Protein AF-A0A924F9B7-F1 (afdb_monomer_lite)

Structure (mmCIF, N/CA/C/O backbone):
data_AF-A0A924F9B7-F1
#
_entry.id   AF-A0A924F9B7-F1
#
loop_
_atom_site.group_PDB
_atom_site.id
_atom_site.type_symbol
_atom_site.label_atom_id
_atom_site.label_alt_id
_atom_site.label_comp_id
_atom_site.label_asym_id
_atom_site.label_entity_id
_atom_site.label_seq_id
_atom_site.pdbx_PDB_ins_code
_atom_site.Cartn_x
_atom_site.Cartn_y
_atom_site.Cartn_z
_atom_site.occupancy
_atom_site.B_iso_or_equiv
_atom_site.auth_seq_id
_atom_site.auth_comp_id
_atom_site.auth_asym_id
_atom_site.auth_atom_id
_atom_site.pdbx_PDB_model_num
ATOM 1 N N . MET A 1 1 ? -24.301 -18.327 -1.044 1.00 58.44 1 MET A N 1
ATOM 2 C CA . MET A 1 1 ? -24.617 -16.881 -1.069 1.00 58.44 1 MET A CA 1
ATOM 3 C C . MET A 1 1 ? -25.355 -16.403 0.183 1.00 58.44 1 MET A C 1
ATOM 5 O O . MET A 1 1 ? -24.886 -15.443 0.770 1.00 58.44 1 MET A O 1
ATOM 9 N N . LEU A 1 2 ? -26.417 -17.076 0.652 1.00 62.38 2 LEU A N 1
ATOM 10 C CA . LEU A 1 2 ? -27.205 -16.646 1.831 1.00 62.38 2 LEU A CA 1
ATOM 11 C C . LEU A 1 2 ? -26.390 -16.427 3.122 1.00 62.38 2 LEU A C 1
ATOM 13 O O . LEU A 1 2 ? -26.573 -15.419 3.794 1.00 62.38 2 LEU A O 1
ATOM 17 N N . VAL A 1 3 ? -25.452 -17.326 3.438 1.00 64.00 3 VAL A N 1
ATOM 18 C CA . VAL A 1 3 ? -24.567 -17.185 4.615 1.00 64.00 3 VAL A CA 1
ATOM 19 C C . VAL A 1 3 ? -23.628 -15.983 4.474 1.00 64.00 3 VAL A C 1
ATOM 21 O O . VAL A 1 3 ? -23.445 -15.226 5.413 1.00 64.00 3 VAL A O 1
ATOM 24 N N . LEU A 1 4 ? -23.103 -15.754 3.269 1.00 65.31 4 LEU A N 1
ATOM 25 C CA . LEU A 1 4 ? -22.174 -14.657 2.989 1.00 65.31 4 LEU A CA 1
ATOM 26 C C . LEU A 1 4 ? -22.880 -13.298 3.098 1.00 65.31 4 LEU A C 1
ATOM 28 O O . LEU A 1 4 ? -22.340 -12.366 3.678 1.00 65.31 4 LEU A O 1
ATOM 32 N N . TRP A 1 5 ? -24.126 -13.220 2.621 1.00 70.75 5 TRP A N 1
ATOM 33 C CA . TRP A 1 5 ? -25.000 -12.060 2.805 1.00 70.75 5 TRP A CA 1
ATOM 34 C C . TRP A 1 5 ? -25.334 -11.803 4.280 1.00 70.75 5 TRP A C 1
ATOM 36 O O . TRP A 1 5 ? -25.373 -10.655 4.720 1.00 70.75 5 TRP A O 1
ATOM 46 N N . HIS A 1 6 ? -25.551 -12.865 5.059 1.00 73.56 6 HIS A N 1
ATOM 47 C CA . HIS A 1 6 ? -25.799 -12.758 6.494 1.00 73.56 6 HIS A CA 1
ATOM 48 C C . HIS A 1 6 ? -24.575 -12.220 7.252 1.00 73.56 6 HIS A C 1
ATOM 50 O O . HIS A 1 6 ? -24.722 -11.294 8.053 1.00 73.56 6 HIS A O 1
ATOM 56 N N . ASP A 1 7 ? -23.378 -12.733 6.956 1.00 71.81 7 ASP A N 1
ATOM 57 C CA . ASP A 1 7 ? -22.123 -12.281 7.568 1.00 71.81 7 ASP A CA 1
ATOM 58 C C . ASP A 1 7 ? -21.847 -10.803 7.245 1.00 71.81 7 ASP A C 1
ATOM 60 O O . ASP A 1 7 ? -21.553 -10.013 8.142 1.00 71.81 7 ASP A O 1
ATOM 64 N N . LEU A 1 8 ? -22.042 -10.400 5.983 1.00 70.81 8 LEU A N 1
ATOM 65 C CA . LEU A 1 8 ? -21.880 -9.013 5.527 1.00 70.81 8 LEU A CA 1
ATOM 66 C C . LEU A 1 8 ? -22.875 -8.068 6.212 1.00 70.81 8 LEU A C 1
ATOM 68 O O . LEU A 1 8 ? -22.494 -7.021 6.731 1.00 70.81 8 LEU A O 1
ATOM 72 N N . ARG A 1 9 ? -24.154 -8.456 6.278 1.00 73.69 9 ARG A N 1
ATOM 73 C CA . ARG A 1 9 ? -25.199 -7.660 6.937 1.00 73.69 9 ARG A CA 1
ATOM 74 C C . ARG A 1 9 ? -24.944 -7.511 8.435 1.00 73.69 9 ARG A C 1
ATOM 76 O O . ARG A 1 9 ? -25.218 -6.453 8.997 1.00 73.69 9 ARG A O 1
ATOM 83 N N . THR A 1 10 ? -24.440 -8.559 9.079 1.00 73.12 10 THR A N 1
ATOM 84 C CA . THR A 1 10 ? -24.106 -8.542 10.508 1.00 73.12 10 THR A CA 1
ATOM 85 C C . THR A 1 10 ? -22.893 -7.654 10.765 1.00 73.12 10 THR A C 1
ATOM 87 O O . THR A 1 10 ? -22.940 -6.829 11.673 1.00 73.12 10 THR A O 1
ATOM 90 N N . TYR A 1 11 ? -21.861 -7.739 9.920 1.00 71.69 11 TYR A N 1
ATOM 91 C CA . TYR A 1 11 ? -20.696 -6.856 9.988 1.00 71.69 11 TYR A CA 1
ATOM 92 C C . TYR A 1 11 ? -21.093 -5.382 9.848 1.00 71.69 11 TYR A C 1
ATOM 94 O O . TYR A 1 11 ? -20.781 -4.579 10.724 1.00 71.69 11 TYR A O 1
ATOM 102 N N . ILE A 1 12 ? -21.867 -5.044 8.808 1.00 73.12 12 ILE A N 1
ATOM 103 C CA . ILE A 1 12 ? -22.345 -3.673 8.586 1.00 73.12 12 ILE A CA 1
ATOM 104 C C . ILE A 1 12 ? -23.149 -3.193 9.798 1.00 73.12 12 ILE A C 1
ATOM 106 O O . ILE A 1 12 ? -22.910 -2.106 10.296 1.00 73.12 12 ILE A O 1
ATOM 110 N N . ARG A 1 13 ? -24.064 -3.998 10.342 1.00 70.50 13 ARG A N 1
ATOM 111 C CA . ARG A 1 13 ? -24.870 -3.575 11.501 1.00 70.50 13 ARG A CA 1
ATOM 112 C C . ARG A 1 13 ? -24.068 -3.371 12.788 1.00 70.50 13 ARG A C 1
ATOM 114 O O . ARG A 1 13 ? -24.494 -2.580 13.621 1.00 70.50 13 ARG A O 1
ATOM 121 N N . LEU A 1 14 ? -22.968 -4.098 12.973 1.00 69.56 14 LEU A N 1
ATOM 122 C CA . LEU A 1 14 ? -22.154 -4.037 14.190 1.00 69.56 14 LEU A CA 1
ATOM 123 C C . LEU A 1 14 ? -21.103 -2.920 14.155 1.00 69.56 14 LEU A C 1
ATOM 125 O O . LEU A 1 14 ? -20.797 -2.354 15.202 1.00 69.56 14 LEU A O 1
ATOM 129 N N . ASP A 1 15 ? -20.555 -2.618 12.977 1.00 72.62 15 ASP A N 1
ATOM 130 C CA . ASP A 1 15 ? -19.412 -1.707 12.809 1.00 72.62 15 ASP A CA 1
ATOM 131 C C . ASP A 1 15 ? -19.808 -0.357 12.175 1.00 72.62 15 ASP A C 1
ATOM 133 O O . ASP A 1 15 ? -19.079 0.632 12.275 1.00 72.62 15 ASP A O 1
ATOM 137 N N . PHE A 1 16 ? -20.983 -0.266 11.537 1.00 80.00 16 PHE A N 1
ATOM 138 C CA . PHE A 1 16 ? -21.418 0.966 10.880 1.00 80.00 16 PHE A CA 1
ATOM 139 C C . PHE A 1 16 ? -21.825 2.040 11.891 1.00 80.00 16 PHE A C 1
ATOM 141 O O . PHE A 1 16 ? -22.869 1.965 12.542 1.00 80.00 16 PHE A O 1
ATOM 148 N N . ARG A 1 17 ? -21.007 3.092 11.970 1.00 83.88 17 ARG A N 1
ATOM 149 C CA . ARG A 1 17 ? -21.309 4.332 12.689 1.00 83.88 17 ARG A CA 1
ATOM 150 C C . ARG A 1 17 ? -21.240 5.496 11.702 1.00 83.88 17 ARG A C 1
ATOM 152 O O . ARG A 1 17 ? -20.157 5.749 11.180 1.00 83.88 17 ARG A O 1
ATOM 159 N N . PRO A 1 18 ? -22.324 6.253 11.470 1.00 85.69 18 PRO A N 1
ATOM 160 C CA . PRO A 1 18 ? -22.334 7.298 10.444 1.00 85.69 18 PRO A CA 1
ATOM 161 C C . PRO A 1 18 ? -21.258 8.370 10.679 1.00 85.69 18 PRO A C 1
ATOM 163 O O . PRO A 1 18 ? -20.602 8.790 9.733 1.00 85.69 18 PRO A O 1
ATOM 166 N N . GLY A 1 19 ? -21.005 8.743 11.940 1.00 89.62 19 GLY A N 1
ATOM 167 C CA . GLY A 1 19 ? -19.958 9.710 12.288 1.00 89.62 19 GLY A CA 1
ATOM 168 C C . GLY A 1 19 ? -18.539 9.238 11.952 1.00 89.62 19 GLY A C 1
ATOM 169 O O . GLY A 1 19 ? -17.732 10.039 11.493 1.00 89.62 19 GLY A O 1
ATOM 170 N N . LEU A 1 20 ? -18.252 7.939 12.105 1.00 89.81 20 LEU A N 1
ATOM 171 C CA . LEU A 1 20 ? -16.957 7.365 11.733 1.00 89.81 20 LEU A CA 1
ATOM 172 C C . LEU A 1 20 ? -16.744 7.452 10.222 1.00 89.81 20 LEU A C 1
ATOM 174 O O . LEU A 1 20 ? -15.722 7.959 9.783 1.00 89.81 20 LEU A O 1
ATOM 178 N N . TYR A 1 21 ? -17.725 7.008 9.435 1.00 90.31 21 TYR A N 1
ATOM 179 C CA . TYR A 1 21 ? -17.624 7.032 7.974 1.00 90.31 21 TYR A CA 1
ATOM 180 C C . TYR A 1 21 ? -17.543 8.462 7.432 1.00 90.31 21 TYR A C 1
ATOM 182 O O . TYR A 1 21 ? -16.754 8.714 6.529 1.00 90.31 21 TYR A O 1
ATOM 190 N N . ALA A 1 22 ? -18.289 9.409 8.012 1.00 92.75 22 ALA A N 1
ATOM 191 C CA . ALA A 1 22 ? -18.197 10.820 7.642 1.00 92.75 22 ALA A CA 1
ATOM 192 C C . ALA A 1 22 ? -16.813 11.412 7.960 1.00 92.75 22 ALA A C 1
ATOM 194 O O . ALA A 1 22 ? -16.223 12.079 7.114 1.00 92.75 22 ALA A O 1
ATOM 195 N N . ALA A 1 23 ? -16.261 11.131 9.145 1.00 93.56 23 ALA A N 1
ATOM 196 C CA . ALA A 1 23 ? -14.932 11.606 9.521 1.00 93.56 23 ALA A CA 1
ATOM 197 C C . ALA A 1 23 ? -13.827 10.967 8.664 1.00 93.56 23 ALA A C 1
ATOM 199 O O . ALA A 1 23 ? -12.909 11.657 8.230 1.00 93.56 23 ALA A O 1
ATOM 200 N N . THR A 1 24 ? -13.934 9.670 8.368 1.00 92.62 24 THR A N 1
ATOM 201 C CA . THR A 1 24 ? -13.007 8.971 7.472 1.00 92.62 24 THR A CA 1
ATOM 202 C C . THR A 1 24 ? -13.100 9.487 6.037 1.00 92.62 24 THR A C 1
ATOM 204 O O . THR A 1 24 ? -12.068 9.684 5.408 1.00 92.62 24 THR A O 1
ATOM 207 N N . ALA A 1 25 ? -14.302 9.766 5.528 1.00 93.38 25 ALA A N 1
ATOM 208 C CA . ALA A 1 25 ? -14.478 10.387 4.217 1.00 93.38 25 ALA A CA 1
ATOM 209 C C . ALA A 1 25 ? -13.875 11.800 4.174 1.00 93.38 25 ALA A C 1
ATOM 211 O O . ALA A 1 25 ? -13.209 12.144 3.204 1.00 93.38 25 ALA A O 1
ATOM 212 N N . GLY A 1 26 ? -14.044 12.593 5.238 1.00 95.56 26 GLY A N 1
ATOM 213 C CA . GLY A 1 26 ? -13.394 13.899 5.372 1.00 95.56 26 GLY A CA 1
ATOM 214 C C . GLY A 1 26 ? -11.866 13.799 5.401 1.00 95.56 26 GLY A C 1
ATOM 215 O O . GLY A 1 26 ? -11.188 14.587 4.750 1.00 95.56 26 GLY A O 1
ATOM 216 N N . TRP A 1 27 ? -11.324 12.797 6.098 1.00 95.50 27 TRP A N 1
ATOM 217 C CA . TRP A 1 27 ? -9.887 12.520 6.118 1.00 95.50 27 TRP A CA 1
ATOM 218 C C . TRP A 1 27 ? -9.351 12.117 4.738 1.00 95.50 27 TRP A C 1
ATOM 220 O O . TRP A 1 27 ? -8.366 12.688 4.282 1.00 95.50 27 TRP A O 1
ATOM 230 N N . LEU A 1 28 ? -10.036 11.212 4.034 1.00 93.75 28 LEU A N 1
ATOM 231 C CA . LEU A 1 28 ? -9.699 10.835 2.656 1.00 93.75 28 LEU A CA 1
ATOM 232 C C . LEU A 1 28 ? -9.765 12.030 1.702 1.00 93.75 28 LEU A C 1
ATOM 234 O O . LEU A 1 28 ? -8.843 12.245 0.922 1.00 93.75 28 LEU A O 1
ATOM 238 N N . ALA A 1 29 ? -10.826 12.834 1.784 1.00 94.38 29 ALA A N 1
ATOM 239 C CA . ALA A 1 29 ? -10.971 14.029 0.961 1.00 94.38 29 ALA A CA 1
ATOM 240 C C . ALA A 1 29 ? -9.831 15.025 1.213 1.00 94.38 29 ALA A C 1
ATOM 242 O O . ALA A 1 29 ? -9.305 15.597 0.260 1.00 94.38 29 ALA A O 1
ATOM 243 N N . LEU A 1 30 ? -9.413 15.200 2.472 1.00 94.25 30 LEU A N 1
ATOM 244 C CA . LEU A 1 30 ? -8.267 16.035 2.822 1.00 94.25 30 LEU A CA 1
ATOM 245 C C . LEU A 1 30 ? -6.970 15.482 2.223 1.00 94.25 30 LEU A C 1
ATOM 247 O O . LEU A 1 30 ? -6.249 16.238 1.584 1.00 94.25 30 LEU A O 1
ATOM 251 N N . LEU A 1 31 ? -6.693 14.184 2.385 1.00 92.31 31 LEU A N 1
ATOM 252 C CA . LEU A 1 31 ? -5.500 13.536 1.830 1.00 92.31 31 LEU A CA 1
ATOM 253 C C . LEU A 1 31 ? -5.425 13.686 0.308 1.00 92.31 31 LEU A C 1
ATOM 255 O O . LEU A 1 31 ? -4.404 14.122 -0.215 1.00 92.31 31 LEU A O 1
ATOM 259 N N . LEU A 1 32 ? -6.524 13.391 -0.392 1.00 90.94 32 LEU A N 1
ATOM 260 C CA . LEU A 1 32 ? -6.609 13.531 -1.844 1.00 90.94 32 LEU A CA 1
ATOM 261 C C . LEU A 1 32 ? -6.445 14.988 -2.271 1.00 90.94 32 LEU A C 1
ATOM 263 O O . LEU A 1 32 ? -5.675 15.275 -3.179 1.00 90.94 32 LEU A O 1
ATOM 267 N N . THR A 1 33 ? -7.120 15.922 -1.597 1.00 92.44 33 THR A N 1
ATOM 268 C CA . THR A 1 33 ? -6.984 17.353 -1.903 1.00 92.44 33 THR A CA 1
ATOM 269 C C . THR A 1 33 ? -5.543 17.800 -1.717 1.00 92.44 33 THR A C 1
ATOM 271 O O . THR A 1 33 ? -5.011 18.478 -2.587 1.00 92.44 33 THR A O 1
ATOM 274 N N . VAL A 1 34 ? -4.894 17.397 -0.621 1.00 89.25 34 VAL A N 1
ATOM 275 C CA . VAL A 1 34 ? -3.504 17.766 -0.357 1.00 89.25 34 VAL A CA 1
ATOM 276 C C . VAL A 1 34 ? -2.583 17.197 -1.431 1.00 89.25 34 VAL A C 1
ATOM 278 O O . VAL A 1 34 ? -1.757 17.937 -1.962 1.00 89.25 34 VAL A O 1
ATOM 281 N N . ASN A 1 35 ? -2.761 15.926 -1.797 1.00 89.94 35 ASN A N 1
ATOM 282 C CA . ASN A 1 35 ? -1.928 15.304 -2.815 1.00 89.94 35 ASN A CA 1
ATOM 283 C C . ASN A 1 35 ? -2.123 15.953 -4.192 1.00 89.94 35 ASN A C 1
ATOM 285 O O . ASN A 1 35 ? -1.150 16.360 -4.806 1.00 89.94 35 ASN A O 1
ATOM 289 N N . TYR A 1 36 ? -3.364 16.144 -4.645 1.00 87.25 36 TYR A N 1
ATOM 290 C CA . TYR A 1 36 ? -3.642 16.699 -5.974 1.00 87.25 36 TYR A CA 1
ATOM 291 C C . TYR A 1 36 ? -3.361 18.202 -6.100 1.00 87.25 36 TYR A C 1
ATOM 293 O O . TYR A 1 36 ? -2.946 18.649 -7.165 1.00 87.25 36 TYR A O 1
ATOM 301 N N . TRP A 1 37 ? -3.595 19.002 -5.053 1.00 87.94 37 TRP A N 1
ATOM 302 C CA . TRP A 1 37 ? -3.377 20.454 -5.124 1.00 87.94 37 TRP A CA 1
ATOM 303 C C . TRP A 1 37 ? -1.940 20.867 -4.832 1.00 87.94 37 TRP A C 1
ATOM 305 O O . TRP A 1 37 ? -1.429 21.768 -5.492 1.00 87.94 37 TRP A O 1
ATOM 315 N N . PHE A 1 38 ? -1.293 20.254 -3.837 1.00 84.12 38 PHE A N 1
ATOM 316 C CA . PHE A 1 38 ? 0.080 20.615 -3.460 1.00 84.12 38 PHE A CA 1
ATOM 317 C C . PHE A 1 38 ? 1.135 19.735 -4.128 1.00 84.12 38 PHE A C 1
ATOM 319 O O . PHE A 1 38 ? 2.323 19.992 -3.951 1.00 84.12 38 PHE A O 1
ATOM 326 N N . ASN A 1 39 ? 0.708 18.714 -4.875 1.00 85.00 39 ASN A N 1
ATOM 327 C CA . ASN A 1 39 ? 1.567 17.690 -5.455 1.00 85.00 39 ASN A CA 1
ATOM 328 C C . ASN A 1 39 ? 2.543 17.100 -4.425 1.00 85.00 39 ASN A C 1
ATOM 330 O O . ASN A 1 39 ? 3.742 17.007 -4.667 1.00 85.00 39 ASN A O 1
ATOM 334 N N . ALA A 1 40 ? 2.038 16.823 -3.217 1.00 80.38 40 ALA A N 1
ATOM 335 C CA . ALA A 1 40 ? 2.867 16.587 -2.036 1.00 80.38 40 ALA A CA 1
ATOM 336 C C . ALA A 1 40 ? 3.815 15.386 -2.199 1.00 80.38 40 ALA A C 1
ATOM 338 O O . ALA A 1 40 ? 4.958 15.447 -1.750 1.00 80.38 40 ALA A O 1
ATOM 339 N N . GLU A 1 41 ? 3.358 14.315 -2.848 1.00 83.19 41 GLU A N 1
ATOM 340 C CA . GLU A 1 41 ? 4.179 13.138 -3.140 1.00 83.19 41 GLU A CA 1
ATOM 341 C C . GLU A 1 41 ? 5.317 13.478 -4.114 1.00 83.19 41 GLU A C 1
ATOM 343 O O . GLU A 1 41 ? 6.487 13.460 -3.717 1.00 83.19 41 GLU A O 1
ATOM 348 N N . ASP A 1 42 ? 4.987 13.915 -5.330 1.00 81.69 42 ASP A N 1
ATOM 349 C CA . ASP A 1 42 ? 5.977 14.237 -6.363 1.00 81.69 42 ASP A CA 1
ATOM 350 C C . ASP A 1 42 ? 6.948 15.347 -5.928 1.00 81.69 42 ASP A C 1
ATOM 352 O O . ASP A 1 42 ? 8.155 15.279 -6.165 1.00 81.69 42 ASP A O 1
ATOM 356 N N . ALA A 1 43 ? 6.428 16.407 -5.302 1.00 85.06 43 ALA A N 1
ATOM 357 C CA . ALA A 1 43 ? 7.199 17.612 -5.030 1.00 85.06 43 ALA A CA 1
ATOM 358 C C . ALA A 1 43 ? 8.089 17.487 -3.787 1.00 85.06 43 ALA A C 1
ATOM 360 O O . ALA A 1 43 ? 9.077 18.215 -3.685 1.00 85.06 43 ALA A O 1
ATOM 361 N N . TRP A 1 44 ? 7.725 16.656 -2.801 1.00 84.00 44 TRP A N 1
ATOM 362 C CA . TRP A 1 44 ? 8.434 16.603 -1.512 1.00 84.00 44 TRP A CA 1
ATOM 363 C C . TRP A 1 44 ? 9.060 15.235 -1.241 1.00 84.00 44 TRP A C 1
ATOM 365 O O . TRP A 1 44 ? 10.141 15.166 -0.651 1.00 84.00 44 TRP A O 1
ATOM 375 N N . ILE A 1 45 ? 8.412 14.148 -1.662 1.00 86.44 45 ILE A N 1
ATOM 376 C CA . ILE A 1 45 ? 8.880 12.786 -1.397 1.00 86.44 45 ILE A CA 1
ATOM 377 C C . ILE A 1 45 ? 9.779 12.323 -2.541 1.00 86.44 45 ILE A C 1
ATOM 379 O O . ILE A 1 45 ? 10.950 12.017 -2.303 1.00 86.44 45 ILE A O 1
ATOM 383 N N . ASP A 1 46 ? 9.288 12.360 -3.777 1.00 86.50 46 ASP A N 1
ATOM 384 C CA . ASP A 1 46 ? 9.973 11.749 -4.923 1.00 86.50 46 ASP A CA 1
ATOM 385 C C . ASP A 1 46 ? 11.206 12.511 -5.410 1.00 86.50 46 ASP A C 1
ATOM 387 O O . ASP A 1 46 ? 12.098 11.923 -6.021 1.00 86.50 46 ASP A O 1
ATOM 391 N N . VAL A 1 47 ? 11.367 13.775 -5.015 1.00 88.62 47 VAL A N 1
ATOM 392 C CA . VAL A 1 47 ? 12.629 14.520 -5.196 1.00 88.62 47 VAL A CA 1
ATOM 393 C C . VAL A 1 47 ? 13.817 13.813 -4.525 1.00 88.62 47 VAL A C 1
ATOM 395 O O . VAL A 1 47 ? 14.962 13.965 -4.952 1.00 88.62 47 VAL A O 1
ATOM 398 N N . HIS A 1 48 ? 13.564 13.005 -3.493 1.00 87.69 48 HIS A N 1
ATOM 399 C CA . HIS A 1 48 ? 14.591 12.255 -2.773 1.00 87.69 48 HIS A CA 1
ATOM 400 C C . HIS A 1 48 ? 14.802 10.839 -3.326 1.00 87.69 48 HIS A C 1
ATOM 402 O O . HIS A 1 48 ? 15.488 10.036 -2.688 1.00 87.69 48 HIS A O 1
ATOM 408 N N . GLN A 1 49 ? 14.242 10.516 -4.495 1.00 85.62 49 GLN A N 1
ATOM 409 C CA . GLN A 1 49 ? 14.359 9.201 -5.115 1.00 85.62 49 GLN A CA 1
ATOM 410 C C . GLN A 1 49 ? 15.813 8.701 -5.158 1.00 85.62 49 GLN A C 1
ATOM 412 O O . GLN A 1 49 ? 16.741 9.401 -5.562 1.00 85.62 49 GLN A O 1
ATOM 417 N N . GLY A 1 50 ? 16.013 7.463 -4.700 1.00 83.00 50 GLY A N 1
ATOM 418 C CA . GLY A 1 50 ? 17.333 6.831 -4.598 1.00 83.00 50 GLY A CA 1
ATOM 419 C C . GLY A 1 50 ? 18.144 7.191 -3.349 1.00 83.00 50 GLY A C 1
ATOM 420 O O . GLY A 1 50 ? 19.169 6.557 -3.099 1.00 83.00 50 GLY A O 1
ATOM 421 N N . GLN A 1 51 ? 17.698 8.143 -2.526 1.00 87.88 51 GLN A N 1
ATOM 422 C CA . GLN A 1 51 ? 18.357 8.478 -1.264 1.00 87.88 51 GLN A CA 1
ATOM 423 C C . GLN A 1 51 ? 17.805 7.643 -0.093 1.00 87.88 51 GLN A C 1
ATOM 425 O O . GLN A 1 51 ? 16.616 7.319 -0.069 1.00 87.88 51 GLN A O 1
ATOM 430 N N . PRO A 1 52 ? 18.610 7.362 0.952 1.00 86.94 52 PRO A N 1
ATOM 431 C CA . PRO A 1 52 ? 18.149 6.622 2.134 1.00 86.94 52 PRO A CA 1
ATOM 432 C C . PRO A 1 52 ? 16.992 7.284 2.898 1.00 86.94 52 PRO A C 1
ATOM 434 O O . PRO A 1 52 ? 16.296 6.613 3.656 1.00 86.94 52 PRO A O 1
ATOM 437 N N . ILE A 1 53 ? 16.785 8.594 2.718 1.00 89.50 53 ILE A N 1
ATOM 438 C CA . ILE A 1 53 ? 15.680 9.330 3.343 1.00 89.50 53 ILE A CA 1
ATOM 439 C C . ILE A 1 53 ? 14.324 9.032 2.686 1.00 89.50 53 ILE A C 1
ATOM 441 O O . ILE A 1 53 ? 13.289 9.200 3.323 1.00 89.50 53 ILE A O 1
ATOM 445 N N . TRP A 1 54 ? 14.301 8.533 1.449 1.00 90.12 54 TRP A N 1
ATOM 446 C CA . TRP A 1 54 ? 13.068 8.344 0.684 1.00 90.12 54 TRP A CA 1
ATOM 447 C C . TRP A 1 54 ? 12.099 7.326 1.319 1.00 90.12 54 TRP A C 1
ATOM 449 O O . TRP A 1 54 ? 10.953 7.701 1.581 1.00 90.12 54 TRP A O 1
ATOM 459 N N . PRO A 1 55 ? 12.529 6.114 1.740 1.00 91.06 55 PRO A N 1
ATOM 460 C CA . PRO A 1 55 ? 11.683 5.225 2.545 1.00 91.06 55 PRO A CA 1
ATOM 461 C C . PRO A 1 55 ? 11.190 5.843 3.862 1.00 91.06 55 PRO A C 1
ATOM 463 O O . PRO A 1 55 ? 10.120 5.490 4.349 1.00 91.06 55 PRO A O 1
ATOM 466 N N . VAL A 1 56 ? 11.957 6.757 4.467 1.00 92.44 56 VAL A N 1
ATOM 467 C CA . VAL A 1 56 ? 11.581 7.414 5.732 1.00 92.44 56 VAL A CA 1
ATOM 468 C C . VAL A 1 56 ? 10.457 8.428 5.507 1.00 92.44 56 VAL A C 1
ATOM 470 O O . VAL A 1 56 ? 9.547 8.530 6.329 1.00 92.44 56 VAL A O 1
ATOM 473 N N . LEU A 1 57 ? 10.479 9.142 4.381 1.00 92.56 57 LEU A N 1
ATOM 474 C CA . LEU A 1 57 ? 9.400 10.051 3.989 1.00 92.56 57 LEU A CA 1
ATOM 475 C C . LEU A 1 57 ? 8.104 9.281 3.703 1.00 92.56 57 LEU A C 1
ATOM 477 O O . LEU A 1 57 ? 7.056 9.645 4.239 1.00 92.56 57 LEU A O 1
ATOM 481 N N . TYR A 1 58 ? 8.189 8.162 2.973 1.00 92.56 58 TYR A N 1
ATOM 482 C CA . TYR A 1 58 ? 7.050 7.255 2.788 1.00 92.56 58 TYR A CA 1
ATOM 483 C C . TYR A 1 58 ? 6.527 6.702 4.117 1.00 92.56 58 TYR A C 1
ATOM 485 O O . TYR A 1 58 ? 5.316 6.632 4.320 1.00 92.56 58 TYR A O 1
ATOM 493 N N . PHE A 1 59 ? 7.414 6.391 5.066 1.00 94.62 59 PHE A N 1
ATOM 494 C CA . PHE A 1 59 ? 6.997 5.992 6.409 1.00 94.62 59 PHE A CA 1
ATOM 495 C C . PHE A 1 59 ? 6.190 7.083 7.104 1.00 94.62 59 PHE A C 1
ATOM 497 O O . PHE A 1 59 ? 5.136 6.784 7.659 1.00 94.62 59 PHE A O 1
ATOM 504 N N . GLY A 1 60 ? 6.634 8.340 7.047 1.00 93.94 60 GLY A N 1
ATOM 505 C CA . GLY A 1 60 ? 5.881 9.469 7.593 1.00 93.94 60 GLY A CA 1
ATOM 506 C C . GLY A 1 60 ? 4.495 9.609 6.958 1.00 93.94 60 GLY A C 1
ATOM 507 O O . GLY A 1 60 ? 3.502 9.741 7.677 1.00 93.94 60 GLY A O 1
ATOM 508 N N . LEU A 1 61 ? 4.418 9.517 5.628 1.00 93.06 61 LEU A N 1
ATOM 509 C CA . LEU A 1 61 ? 3.165 9.585 4.877 1.00 93.06 61 LEU A CA 1
ATOM 510 C C . LEU A 1 61 ? 2.199 8.470 5.300 1.00 93.06 61 LEU A C 1
ATOM 512 O O . LEU A 1 61 ? 1.107 8.747 5.802 1.00 93.06 61 LEU A O 1
ATOM 516 N N . TYR A 1 62 ? 2.610 7.209 5.161 1.00 93.81 62 TYR A N 1
ATOM 517 C CA . TYR A 1 62 ? 1.750 6.064 5.454 1.00 93.81 62 TYR A CA 1
ATOM 518 C C . TYR A 1 62 ? 1.416 5.947 6.941 1.00 93.81 62 TYR A C 1
ATOM 520 O O . TYR A 1 62 ? 0.292 5.582 7.286 1.00 93.81 62 TYR A O 1
ATOM 528 N N . ALA A 1 63 ? 2.337 6.313 7.838 1.00 94.81 63 ALA A N 1
ATOM 529 C CA . ALA A 1 63 ? 2.061 6.351 9.270 1.00 94.81 63 ALA A CA 1
ATOM 530 C C . ALA A 1 63 ? 0.976 7.382 9.595 1.00 94.81 63 ALA A C 1
ATOM 532 O O . ALA A 1 63 ? 0.063 7.066 10.357 1.00 94.81 63 ALA A O 1
ATOM 533 N N . THR A 1 64 ? 1.022 8.579 9.001 1.00 94.12 64 THR A N 1
ATOM 534 C CA . THR A 1 64 ? -0.029 9.589 9.180 1.00 94.12 64 THR A CA 1
ATOM 535 C C . THR A 1 64 ? -1.370 9.076 8.660 1.00 94.12 64 THR A C 1
ATOM 537 O O . THR A 1 64 ? -2.356 9.096 9.397 1.00 94.12 64 THR A O 1
ATOM 540 N N . ILE A 1 65 ? -1.409 8.544 7.434 1.00 94.19 65 ILE A N 1
ATOM 541 C CA . ILE A 1 65 ? -2.634 8.004 6.823 1.00 94.19 65 ILE A CA 1
ATOM 542 C C . ILE A 1 65 ? -3.247 6.912 7.706 1.00 94.19 65 ILE A C 1
ATOM 544 O O . ILE A 1 65 ? -4.432 6.971 8.061 1.00 94.19 65 ILE A O 1
ATOM 548 N N . TYR A 1 66 ? -2.431 5.942 8.113 1.00 93.25 66 TYR A N 1
ATOM 549 C CA . TYR A 1 66 ? -2.876 4.791 8.879 1.00 93.25 66 TYR A CA 1
ATOM 550 C C . TYR A 1 66 ? -3.257 5.154 10.320 1.00 93.25 66 TYR A C 1
ATOM 552 O O . TYR A 1 66 ? -4.363 4.837 10.765 1.00 93.25 66 TYR A O 1
ATOM 560 N N . TYR A 1 67 ? -2.388 5.839 11.069 1.00 94.44 67 TYR A N 1
ATOM 561 C CA . TYR A 1 67 ? -2.632 6.115 12.486 1.00 94.44 67 TYR A CA 1
ATOM 562 C C . TYR A 1 67 ? -3.744 7.134 12.717 1.00 94.44 67 TYR A C 1
ATOM 564 O O . TYR A 1 67 ? -4.502 6.957 13.672 1.00 94.44 67 TYR A O 1
ATOM 572 N N . VAL A 1 68 ? -3.921 8.137 11.848 1.00 94.81 68 VAL A N 1
ATOM 573 C CA . VAL A 1 68 ? -5.091 9.032 11.925 1.00 94.81 68 VAL A CA 1
ATOM 574 C C . VAL A 1 68 ? -6.375 8.233 11.706 1.00 94.81 68 VAL A C 1
ATOM 576 O O . VAL A 1 68 ? -7.341 8.388 12.453 1.00 94.81 68 VAL A O 1
ATOM 579 N N . SER A 1 69 ? -6.373 7.292 10.763 1.00 92.88 69 SER A N 1
ATOM 580 C CA . SER A 1 69 ? -7.532 6.431 10.518 1.00 92.88 69 SER A CA 1
ATOM 581 C C . SER A 1 69 ? -7.823 5.487 11.690 1.00 92.88 69 SER A C 1
ATOM 583 O O . SER A 1 69 ? -8.980 5.318 12.084 1.00 92.88 69 SER A O 1
ATOM 585 N N . VAL A 1 70 ? -6.789 4.907 12.311 1.00 91.94 70 VAL A N 1
ATOM 586 C CA . VAL A 1 70 ? -6.935 4.122 13.550 1.00 91.94 70 VAL A CA 1
ATOM 587 C C . VAL A 1 70 ? -7.429 5.002 14.701 1.00 91.94 70 VAL A C 1
ATOM 589 O O . VAL A 1 70 ? -8.252 4.560 15.507 1.00 91.94 70 VAL A O 1
ATOM 592 N N . TRP A 1 71 ? -6.982 6.255 14.786 1.00 93.12 71 TRP A N 1
ATOM 593 C CA . TRP A 1 71 ? -7.441 7.204 15.798 1.00 93.12 71 TRP A CA 1
ATOM 594 C C . TRP A 1 71 ? -8.925 7.514 15.640 1.00 93.12 71 TRP A C 1
ATOM 596 O O . TRP A 1 71 ? -9.668 7.365 16.610 1.00 93.12 71 TRP A O 1
ATOM 606 N N . LEU A 1 72 ? -9.385 7.811 14.423 1.00 92.50 72 LEU A N 1
ATOM 607 C CA . LEU A 1 72 ? -10.810 7.967 14.130 1.00 92.50 72 LEU A CA 1
ATOM 608 C C . LEU A 1 72 ? -11.590 6.722 14.563 1.00 92.50 72 LEU A C 1
ATOM 610 O O . LEU A 1 72 ? -12.552 6.816 15.328 1.00 92.50 72 LEU A O 1
ATOM 614 N N . TRP A 1 73 ? -11.136 5.533 14.161 1.00 91.00 73 TRP A N 1
ATOM 615 C CA . TRP A 1 73 ? -11.808 4.287 14.525 1.00 91.00 73 TRP A CA 1
ATOM 616 C C . TRP A 1 73 ? -11.873 4.073 16.048 1.00 91.00 73 TRP A C 1
ATOM 618 O O . TRP A 1 73 ? -12.945 3.774 16.581 1.00 91.00 73 TRP A O 1
ATOM 628 N N . THR A 1 74 ? -10.763 4.270 16.768 1.00 90.94 74 THR A N 1
ATOM 629 C CA . THR A 1 74 ? -10.693 4.108 18.235 1.00 90.94 74 THR A CA 1
ATOM 630 C C . THR A 1 74 ? -11.474 5.177 18.994 1.00 90.94 74 THR A C 1
ATOM 632 O O . THR A 1 74 ? -12.042 4.860 20.042 1.00 90.94 74 THR A O 1
ATOM 635 N N . TYR A 1 75 ? -11.549 6.404 18.474 1.00 91.50 75 TYR A N 1
ATOM 636 C CA . TYR A 1 75 ? -12.358 7.489 19.022 1.00 91.50 75 TYR A CA 1
ATOM 637 C C . TYR A 1 75 ? -13.842 7.136 18.968 1.00 91.50 75 TYR A C 1
ATOM 639 O O . TYR A 1 75 ? -14.494 7.072 20.012 1.00 91.50 75 TYR A O 1
ATOM 647 N N . PHE A 1 76 ? -14.352 6.797 17.780 1.00 89.44 76 PHE A N 1
ATOM 648 C CA . PHE A 1 76 ? -15.764 6.463 17.611 1.00 89.44 76 PHE A CA 1
ATOM 649 C C . PHE A 1 76 ? -16.156 5.167 18.314 1.00 89.44 76 PHE A C 1
ATOM 651 O O . PHE A 1 76 ? -17.300 5.063 18.734 1.00 89.44 76 PHE A O 1
ATOM 658 N N . HIS A 1 77 ? -15.248 4.199 18.475 1.00 87.12 77 HIS A N 1
ATOM 659 C CA . HIS A 1 77 ? -15.508 2.940 19.185 1.00 87.12 77 HIS A CA 1
ATOM 660 C C . HIS A 1 77 ? -15.151 2.961 20.681 1.00 87.12 77 HIS A C 1
ATOM 662 O O . HIS A 1 77 ? -15.280 1.929 21.341 1.00 87.12 77 HIS A O 1
ATOM 668 N N . HIS A 1 78 ? -14.701 4.101 21.221 1.00 87.12 78 HIS A N 1
ATOM 669 C CA . HIS A 1 78 ? -14.222 4.252 22.603 1.00 87.12 78 HIS A CA 1
ATOM 670 C C . HIS A 1 78 ? -13.151 3.220 23.010 1.00 87.12 78 HIS A C 1
ATOM 672 O O . HIS A 1 78 ? -13.092 2.766 24.151 1.00 87.12 78 HIS A O 1
ATOM 678 N N . ARG A 1 79 ? -12.269 2.843 22.075 1.00 86.38 79 ARG A N 1
ATOM 679 C CA . ARG A 1 79 ? -11.214 1.829 22.272 1.00 86.38 79 ARG A CA 1
ATOM 680 C C . ARG A 1 79 ? -9.818 2.432 22.382 1.00 86.38 79 ARG A C 1
ATOM 682 O O . ARG A 1 79 ? -8.857 1.905 21.831 1.00 86.38 79 ARG A O 1
ATOM 689 N N . GLN A 1 80 ? -9.695 3.513 23.147 1.00 86.62 80 GLN A N 1
ATOM 690 C CA . GLN A 1 80 ? -8.424 4.221 23.347 1.00 86.62 80 GLN A CA 1
ATOM 691 C C . GLN A 1 80 ? -7.340 3.356 24.017 1.00 86.62 80 GLN A C 1
ATOM 693 O O . GLN A 1 80 ? -6.150 3.605 23.845 1.00 86.62 80 GLN A O 1
ATOM 698 N N . GLY A 1 81 ? -7.730 2.289 24.727 1.00 85.69 81 GLY A N 1
ATOM 699 C CA . GLY A 1 81 ? -6.791 1.318 25.297 1.00 85.69 81 GLY A CA 1
ATOM 700 C C . GLY A 1 81 ? -5.885 0.639 24.261 1.00 85.69 81 GLY A C 1
ATOM 701 O O . GLY A 1 81 ? -4.810 0.167 24.626 1.00 85.69 81 GLY A O 1
ATOM 702 N N . LEU A 1 82 ? -6.265 0.644 22.976 1.00 87.19 82 LEU A N 1
ATOM 703 C CA . LEU A 1 82 ? -5.438 0.113 21.892 1.00 87.19 82 LEU A CA 1
ATOM 704 C C . LEU A 1 82 ? -4.069 0.802 21.807 1.00 87.19 82 LEU A C 1
ATOM 706 O O . LEU A 1 82 ? -3.062 0.129 21.613 1.00 87.19 82 LEU A O 1
ATOM 710 N N . TRP A 1 83 ? -4.015 2.115 22.030 1.00 90.19 83 TRP A N 1
ATOM 711 C CA . TRP A 1 83 ? -2.783 2.908 21.953 1.00 90.19 83 TRP A CA 1
ATOM 712 C C . TRP A 1 83 ? -1.755 2.552 23.032 1.00 90.19 83 TRP A C 1
ATOM 714 O O . TRP A 1 83 ? -0.583 2.895 22.911 1.00 90.19 83 TRP A O 1
ATOM 724 N N . ARG A 1 84 ? -2.173 1.831 24.078 1.00 89.62 84 ARG A N 1
ATOM 725 C CA . ARG A 1 84 ? -1.287 1.317 25.133 1.00 89.62 84 ARG A CA 1
ATOM 726 C C . ARG A 1 84 ? -0.797 -0.107 24.857 1.00 89.62 84 ARG A C 1
ATOM 728 O O . ARG A 1 84 ? 0.011 -0.635 25.614 1.00 89.62 84 ARG A O 1
ATOM 735 N N . SER A 1 85 ? -1.290 -0.749 23.800 1.00 88.88 85 SER A N 1
ATOM 736 C CA . SER A 1 85 ? -0.954 -2.130 23.465 1.00 88.88 85 SER A CA 1
ATOM 737 C C . SER A 1 85 ? 0.391 -2.200 22.738 1.00 88.88 85 SER A C 1
ATOM 739 O O . SER A 1 85 ? 0.494 -1.843 21.568 1.00 88.88 85 SER A O 1
ATOM 741 N N . GLY A 1 86 ? 1.428 -2.721 23.399 1.00 88.31 86 GLY A N 1
ATOM 742 C CA . GLY A 1 86 ? 2.701 -3.061 22.742 1.00 88.31 86 GLY A CA 1
ATOM 743 C C . GLY A 1 86 ? 2.533 -3.968 21.505 1.00 88.31 86 GLY A C 1
ATOM 744 O O . GLY A 1 86 ? 3.109 -3.674 20.458 1.00 88.31 86 GLY A O 1
ATOM 745 N N . PRO A 1 87 ? 1.681 -5.015 21.558 1.00 86.81 87 PRO A N 1
ATOM 746 C CA . PRO A 1 87 ? 1.360 -5.852 20.400 1.00 86.81 87 PRO A CA 1
ATOM 747 C C . PRO A 1 87 ? 0.776 -5.111 19.187 1.00 86.81 87 PRO A C 1
ATOM 749 O O . PRO A 1 87 ? 0.936 -5.600 18.066 1.00 86.81 87 PRO A O 1
ATOM 752 N N . PHE A 1 88 ? 0.081 -3.986 19.399 1.00 89.50 88 PHE A N 1
ATOM 753 C CA . PHE A 1 88 ? -0.430 -3.136 18.321 1.00 89.50 88 PHE A CA 1
ATOM 754 C C . PHE A 1 88 ? 0.720 -2.415 17.624 1.00 89.50 88 PHE A C 1
ATOM 756 O O . PHE A 1 88 ? 0.899 -2.616 16.428 1.00 89.50 88 PHE A O 1
ATOM 763 N N . TRP A 1 89 ? 1.536 -1.681 18.386 1.00 91.19 89 TRP A N 1
ATOM 764 C CA . TRP A 1 89 ? 2.671 -0.919 17.860 1.00 91.19 89 TRP A CA 1
ATOM 765 C C . TRP A 1 89 ? 3.690 -1.787 17.131 1.00 91.19 89 TRP A C 1
ATOM 767 O O . TRP A 1 89 ? 4.194 -1.395 16.084 1.00 91.19 89 TRP A O 1
ATOM 777 N N . LEU A 1 90 ? 3.962 -2.987 17.651 1.00 91.25 90 LEU A N 1
ATOM 778 C CA . LEU A 1 90 ? 4.876 -3.920 17.003 1.00 91.25 90 LEU A CA 1
ATOM 779 C C . LEU A 1 90 ? 4.350 -4.356 15.625 1.00 91.25 90 LEU A C 1
ATOM 781 O O . LEU A 1 90 ? 5.093 -4.329 14.650 1.00 91.25 90 LEU A O 1
ATOM 785 N N . ARG A 1 91 ? 3.067 -4.730 15.525 1.00 89.50 91 ARG A N 1
ATOM 786 C CA . ARG A 1 91 ? 2.474 -5.185 14.255 1.00 89.50 91 ARG A CA 1
ATOM 787 C C . ARG A 1 91 ? 2.284 -4.036 13.270 1.00 89.50 91 ARG A C 1
ATOM 789 O O . ARG A 1 91 ? 2.688 -4.170 12.122 1.00 89.50 91 ARG A O 1
ATOM 796 N N . SER A 1 92 ? 1.722 -2.905 13.699 1.00 91.56 92 SER A N 1
ATOM 797 C CA . SER A 1 92 ? 1.561 -1.740 12.819 1.00 91.56 92 SER A CA 1
ATOM 798 C C . SER A 1 92 ? 2.908 -1.192 12.357 1.00 91.56 92 SER A C 1
ATOM 800 O O . SER A 1 92 ? 3.053 -0.852 11.189 1.00 91.56 92 SER A O 1
ATOM 802 N N . GLY A 1 93 ? 3.908 -1.168 13.243 1.00 93.06 93 GLY A N 1
ATOM 803 C CA . GLY A 1 93 ? 5.268 -0.749 12.922 1.00 93.06 93 GLY A CA 1
ATOM 804 C C . GLY A 1 93 ? 5.915 -1.632 11.860 1.00 93.06 93 GLY A C 1
ATOM 805 O O . GLY A 1 93 ? 6.441 -1.105 10.888 1.00 93.06 93 GLY A O 1
ATOM 806 N N . VAL A 1 94 ? 5.820 -2.960 11.990 1.00 93.56 94 VAL A N 1
ATOM 807 C CA . VAL A 1 94 ? 6.358 -3.889 10.981 1.00 93.56 94 VAL A CA 1
ATOM 808 C C . VAL A 1 94 ? 5.673 -3.701 9.629 1.00 93.56 94 VAL A C 1
ATOM 810 O O . VAL A 1 94 ? 6.372 -3.588 8.629 1.00 93.56 94 VAL A O 1
ATOM 813 N N . ALA A 1 95 ? 4.339 -3.588 9.587 1.00 92.81 95 ALA A N 1
ATOM 814 C CA . ALA A 1 95 ? 3.630 -3.313 8.334 1.00 92.81 95 ALA A CA 1
ATOM 815 C C . ALA A 1 95 ? 4.109 -2.010 7.682 1.00 92.81 95 ALA A C 1
ATOM 817 O O . ALA A 1 95 ? 4.435 -1.997 6.497 1.00 92.81 95 ALA A O 1
ATOM 818 N N . LEU A 1 96 ? 4.155 -0.925 8.463 1.00 94.69 96 LEU A N 1
ATOM 819 C CA . LEU A 1 96 ? 4.541 0.398 7.978 1.00 94.69 96 LEU A CA 1
ATOM 820 C C . LEU A 1 96 ? 5.978 0.402 7.473 1.00 94.69 96 LEU A C 1
ATOM 822 O O . LEU A 1 96 ? 6.225 0.889 6.376 1.00 94.69 96 LEU A O 1
ATOM 826 N N . VAL A 1 97 ? 6.919 -0.173 8.222 1.00 95.00 97 VAL A N 1
ATOM 827 C CA . VAL A 1 97 ? 8.321 -0.255 7.798 1.00 95.00 97 VAL A CA 1
ATOM 828 C C . VAL A 1 97 ? 8.451 -1.090 6.527 1.00 95.00 97 VAL A C 1
ATOM 830 O O . VAL A 1 97 ? 9.060 -0.621 5.572 1.00 95.00 97 VAL A O 1
ATOM 833 N N . SER A 1 98 ? 7.850 -2.283 6.471 1.00 94.44 98 SER A N 1
ATOM 834 C CA . SER A 1 98 ? 7.911 -3.145 5.284 1.00 94.44 98 SER A CA 1
ATOM 835 C C . SER A 1 98 ? 7.366 -2.458 4.034 1.00 94.44 98 SER A C 1
ATOM 837 O O . SER A 1 98 ? 8.011 -2.485 2.989 1.00 94.44 98 SER A O 1
ATOM 839 N N . TYR A 1 99 ? 6.214 -1.793 4.140 1.00 94.19 99 TYR A N 1
ATOM 840 C CA . TYR A 1 99 ? 5.615 -1.102 3.002 1.00 94.19 99 TYR A CA 1
ATOM 841 C C . TYR A 1 99 ? 6.379 0.161 2.604 1.00 94.19 99 TYR A C 1
ATOM 843 O O . TYR A 1 99 ? 6.574 0.418 1.426 1.00 94.19 99 TYR A O 1
ATOM 851 N N . SER A 1 100 ? 6.884 0.926 3.570 1.00 93.06 100 SER A N 1
ATOM 852 C CA . SER A 1 100 ? 7.650 2.143 3.270 1.00 93.06 100 SER A CA 1
ATOM 853 C C . SER A 1 100 ? 8.993 1.818 2.624 1.00 93.06 100 SER A C 1
ATOM 855 O O . SER A 1 100 ? 9.442 2.523 1.724 1.00 93.06 100 SER A O 1
ATOM 857 N N . VAL A 1 101 ? 9.618 0.712 3.046 1.00 92.44 101 VAL A N 1
ATOM 858 C CA . VAL A 1 101 ? 10.790 0.159 2.366 1.00 92.44 101 VAL A CA 1
ATOM 859 C C . VAL A 1 101 ? 10.412 -0.326 0.974 1.00 92.44 101 VAL A C 1
ATOM 861 O O . VAL A 1 101 ? 11.164 -0.047 0.058 1.00 92.44 101 VAL A O 1
ATOM 864 N N . TYR A 1 102 ? 9.269 -0.993 0.784 1.00 91.94 102 TYR A N 1
ATOM 865 C CA . TYR A 1 102 ? 8.790 -1.378 -0.547 1.00 91.94 102 TYR A CA 1
ATOM 866 C C . TYR A 1 102 ? 8.618 -0.171 -1.483 1.00 91.94 102 TYR A C 1
ATOM 868 O O . TYR A 1 102 ? 9.204 -0.179 -2.564 1.00 91.94 102 TYR A O 1
ATOM 876 N N . SER A 1 103 ? 7.906 0.875 -1.051 1.00 87.88 103 SER A N 1
ATOM 877 C CA . SER A 1 103 ? 7.679 2.085 -1.853 1.00 87.88 103 SER A CA 1
ATOM 878 C C . SER A 1 103 ? 8.973 2.853 -2.137 1.00 87.88 103 SER A C 1
ATOM 880 O O . SER A 1 103 ? 9.182 3.323 -3.249 1.00 87.88 103 SER A O 1
ATOM 882 N N . GLY A 1 104 ? 9.879 2.943 -1.158 1.00 85.00 104 GLY A N 1
ATOM 883 C CA . GLY A 1 104 ? 11.147 3.665 -1.292 1.00 85.00 104 GLY A CA 1
ATOM 884 C C . GLY A 1 104 ? 12.340 2.823 -1.767 1.00 85.00 104 GLY A C 1
ATOM 885 O O . GLY A 1 104 ? 13.473 3.312 -1.730 1.00 85.00 104 GLY A O 1
ATOM 886 N N . PHE A 1 105 ? 12.158 1.556 -2.158 1.00 84.81 105 PHE A N 1
ATOM 887 C CA . PHE A 1 105 ? 13.283 0.707 -2.562 1.00 84.81 105 PHE A CA 1
ATOM 888 C C . PHE A 1 105 ? 13.755 1.072 -3.966 1.00 84.81 105 PHE A C 1
ATOM 890 O O . PHE A 1 105 ? 13.057 0.862 -4.954 1.00 84.81 105 PHE A O 1
ATOM 897 N N . TYR A 1 106 ? 14.995 1.544 -4.067 1.00 81.75 106 TYR A N 1
ATOM 898 C CA . TYR A 1 106 ? 15.608 1.919 -5.344 1.00 81.75 106 TYR A CA 1
ATOM 899 C C . TYR A 1 106 ? 16.664 0.917 -5.845 1.00 81.75 106 TYR A C 1
ATOM 901 O O . TYR A 1 106 ? 17.181 1.039 -6.953 1.00 81.75 106 TYR A O 1
ATOM 909 N N . GLY A 1 107 ? 16.982 -0.119 -5.061 1.00 75.44 107 GLY A N 1
ATOM 910 C CA . GLY A 1 107 ? 18.039 -1.081 -5.401 1.00 75.44 107 GLY A CA 1
ATOM 911 C C . GLY A 1 107 ? 17.793 -1.861 -6.700 1.00 75.44 107 GLY A C 1
ATOM 912 O O . GLY A 1 107 ? 18.747 -2.289 -7.346 1.00 75.44 107 GLY A O 1
ATOM 913 N N . HIS A 1 108 ? 16.534 -2.005 -7.131 1.00 75.88 108 HIS A N 1
ATOM 914 C CA . HIS A 1 108 ? 16.182 -2.683 -8.384 1.00 75.88 108 HIS A CA 1
ATOM 915 C C . HIS A 1 108 ? 16.677 -1.917 -9.624 1.00 75.88 108 HIS A C 1
ATOM 917 O O . HIS A 1 108 ? 16.934 -2.528 -10.663 1.00 75.88 108 HIS A O 1
ATOM 923 N N . VAL A 1 109 ? 16.856 -0.595 -9.524 1.00 77.25 109 VAL A N 1
ATOM 924 C CA . VAL A 1 109 ? 17.351 0.245 -10.624 1.00 77.25 109 VAL A CA 1
ATOM 925 C C . VAL A 1 109 ? 18.835 0.015 -10.860 1.00 77.25 109 VAL A C 1
ATOM 927 O O . VAL A 1 109 ? 19.262 -0.194 -11.991 1.00 77.25 109 VAL A O 1
ATOM 930 N N . GLU A 1 110 ? 19.628 -0.004 -9.793 1.00 74.88 110 GLU A N 1
ATOM 931 C CA . GLU A 1 110 ? 21.064 -0.258 -9.911 1.00 74.88 110 GLU A CA 1
ATOM 932 C C . GLU A 1 110 ? 21.328 -1.697 -10.369 1.00 74.88 110 GLU A C 1
ATOM 934 O O . GLU A 1 110 ? 22.162 -1.944 -11.239 1.00 74.88 110 GLU A O 1
ATOM 939 N N . LEU A 1 111 ? 20.549 -2.655 -9.862 1.00 73.75 111 LEU A N 1
ATOM 940 C CA . LEU A 1 111 ? 20.650 -4.059 -10.252 1.00 73.75 111 LEU A CA 1
ATOM 941 C C . LEU A 1 111 ? 20.255 -4.287 -11.724 1.00 73.75 111 LEU A C 1
ATOM 943 O O . LEU A 1 111 ? 20.912 -5.053 -12.425 1.00 73.75 111 LEU A O 1
ATOM 947 N N . SER A 1 112 ? 19.235 -3.583 -12.229 1.00 74.19 112 SER A N 1
ATOM 948 C CA . SER A 1 112 ? 18.866 -3.637 -13.655 1.00 74.19 112 SER A CA 1
ATOM 949 C C . SER A 1 112 ? 19.897 -2.962 -14.565 1.00 74.19 112 SER A C 1
ATOM 951 O O . SER A 1 112 ? 20.132 -3.453 -15.668 1.00 74.19 112 SER A O 1
ATOM 953 N N . ARG A 1 113 ? 20.559 -1.884 -14.117 1.00 75.19 113 ARG A N 1
ATOM 954 C CA . ARG A 1 113 ? 21.655 -1.234 -14.864 1.00 75.19 113 ARG A CA 1
ATOM 955 C C . ARG A 1 113 ? 22.912 -2.099 -14.932 1.00 75.19 113 ARG A C 1
ATOM 957 O O . ARG A 1 113 ? 23.507 -2.224 -15.999 1.00 75.19 113 ARG A O 1
ATOM 964 N N . THR A 1 114 ? 23.309 -2.682 -13.803 1.00 74.31 114 THR A N 1
ATOM 965 C CA . THR A 1 114 ? 24.572 -3.424 -13.660 1.00 74.31 114 THR A CA 1
ATOM 966 C C . THR A 1 114 ? 24.537 -4.807 -14.294 1.00 74.31 114 THR A C 1
ATOM 968 O O . THR A 1 114 ? 25.545 -5.230 -14.854 1.00 74.31 114 THR A O 1
ATOM 971 N N . LEU A 1 115 ? 23.405 -5.516 -14.231 1.00 67.88 115 LEU A N 1
ATOM 972 C CA . LEU A 1 115 ? 23.364 -6.907 -14.678 1.00 67.88 115 LEU A CA 1
ATOM 973 C C . LEU A 1 115 ? 23.283 -7.079 -16.203 1.00 67.88 115 LEU A C 1
ATOM 975 O O . LEU A 1 115 ? 23.781 -8.095 -16.679 1.00 67.88 115 LEU A O 1
ATOM 979 N N . PHE A 1 116 ? 22.691 -6.149 -16.975 1.00 63.59 116 PHE A N 1
ATOM 980 C CA . PHE A 1 116 ? 22.385 -6.440 -18.394 1.00 63.59 116 PHE A CA 1
ATOM 981 C C . PHE A 1 116 ? 22.490 -5.297 -19.421 1.00 63.59 116 PHE A C 1
ATOM 983 O O . PHE A 1 116 ? 22.145 -5.517 -20.580 1.00 63.59 116 PHE A O 1
ATOM 990 N N . GLY A 1 117 ? 23.021 -4.116 -19.083 1.00 61.75 117 GLY A N 1
ATOM 991 C CA . GLY A 1 117 ? 23.210 -3.048 -20.077 1.00 61.75 117 GLY A CA 1
ATOM 992 C C . GLY A 1 117 ? 21.894 -2.525 -20.688 1.00 61.75 117 GLY A C 1
ATOM 993 O O . GLY A 1 117 ? 20.809 -3.070 -20.494 1.00 61.75 117 GLY A O 1
ATOM 994 N N . GLY A 1 118 ? 21.965 -1.401 -21.402 1.00 65.81 118 GLY A N 1
ATOM 995 C CA . GLY A 1 118 ? 20.785 -0.612 -21.789 1.00 65.81 118 GLY A CA 1
ATOM 996 C C . GLY A 1 118 ? 19.718 -1.325 -22.637 1.00 65.81 118 GLY A C 1
ATOM 997 O O . GLY A 1 118 ? 18.594 -0.837 -22.692 1.00 65.81 118 GLY A O 1
ATOM 998 N N . GLU A 1 119 ? 20.019 -2.470 -23.261 1.00 69.81 119 GLU A N 1
ATOM 999 C CA . GLU A 1 119 ? 19.098 -3.154 -24.187 1.00 69.81 119 GLU A CA 1
ATOM 1000 C C . GLU A 1 119 ? 17.912 -3.841 -23.496 1.00 69.81 119 GLU A C 1
ATOM 1002 O O . GLU A 1 119 ? 16.816 -3.888 -24.053 1.00 69.81 119 GLU A O 1
ATOM 1007 N N . VAL A 1 120 ? 18.102 -4.337 -22.269 1.00 77.94 120 VAL A N 1
ATOM 1008 C CA . VAL A 1 120 ? 17.067 -5.068 -21.505 1.00 77.94 120 VAL A CA 1
ATOM 1009 C C . VAL A 1 120 ? 16.648 -4.312 -20.241 1.00 77.94 120 VAL A C 1
ATOM 1011 O O . VAL A 1 120 ? 15.768 -4.753 -19.502 1.00 77.94 120 VAL A O 1
ATOM 1014 N N . PHE A 1 121 ? 17.249 -3.144 -19.993 1.00 80.75 121 PHE A N 1
ATOM 1015 C CA . PHE A 1 121 ? 17.033 -2.356 -18.781 1.00 80.75 121 PHE A CA 1
ATOM 1016 C C . PHE A 1 121 ? 15.546 -2.132 -18.486 1.00 80.75 121 PHE A C 1
ATOM 1018 O O . PHE A 1 121 ? 15.109 -2.409 -17.377 1.00 80.75 121 PHE A O 1
ATOM 1025 N N . VAL A 1 122 ? 14.756 -1.705 -19.478 1.00 79.56 122 VAL A N 1
ATOM 1026 C CA . VAL A 1 122 ? 13.323 -1.403 -19.299 1.00 79.56 122 VAL A CA 1
ATOM 1027 C C . VAL A 1 122 ? 12.540 -2.643 -18.860 1.00 79.56 122 VAL A C 1
ATOM 1029 O O . VAL A 1 122 ? 11.785 -2.590 -17.892 1.00 79.56 122 VAL A O 1
ATOM 1032 N N . PHE A 1 123 ? 12.759 -3.779 -19.525 1.00 83.62 123 PHE A N 1
ATOM 1033 C CA . PHE A 1 123 ? 12.086 -5.035 -19.197 1.00 83.62 123 PHE A CA 1
ATOM 1034 C C . PHE A 1 123 ? 12.424 -5.506 -17.776 1.00 83.62 123 PHE A C 1
ATOM 1036 O O . PHE A 1 123 ? 11.530 -5.812 -16.982 1.00 83.62 123 PHE A O 1
ATOM 1043 N N . LEU A 1 124 ? 13.713 -5.516 -17.431 1.00 82.19 124 LEU A N 1
ATOM 1044 C CA . LEU A 1 124 ? 14.175 -5.952 -16.115 1.00 82.19 124 LEU A CA 1
ATOM 1045 C C . LEU A 1 124 ? 13.793 -4.978 -15.009 1.00 82.19 124 LEU A C 1
ATOM 1047 O O . LEU A 1 124 ? 13.453 -5.426 -13.922 1.00 82.19 124 LEU A O 1
ATOM 1051 N N . TYR A 1 125 ? 13.813 -3.675 -15.275 1.00 83.38 125 TYR A N 1
ATOM 1052 C CA . TYR A 1 125 ? 13.391 -2.647 -14.332 1.00 83.38 125 TYR A CA 1
ATOM 1053 C C . TYR A 1 125 ? 11.969 -2.924 -13.837 1.00 83.38 125 TYR A C 1
ATOM 1055 O O . TYR A 1 125 ? 11.760 -3.027 -12.630 1.00 83.38 125 TYR A O 1
ATOM 1063 N N . TYR A 1 126 ? 11.011 -3.140 -14.745 1.00 82.25 126 TYR A N 1
ATOM 1064 C CA . TYR A 1 126 ? 9.630 -3.429 -14.355 1.00 82.25 126 TYR A CA 1
ATOM 1065 C C . TYR A 1 126 ? 9.480 -4.793 -13.675 1.00 82.25 126 TYR A C 1
ATOM 1067 O O . TYR A 1 126 ? 8.808 -4.891 -12.648 1.00 82.25 126 TYR A O 1
ATOM 1075 N N . CYS A 1 127 ? 10.138 -5.838 -14.188 1.00 85.00 127 CYS A N 1
ATOM 1076 C CA . CYS A 1 127 ? 10.061 -7.165 -13.575 1.00 85.00 127 CYS A CA 1
ATOM 1077 C C . CYS A 1 127 ? 10.634 -7.165 -12.149 1.00 85.00 127 CYS A C 1
ATOM 1079 O O . CYS A 1 127 ? 10.010 -7.678 -11.220 1.00 85.00 127 CYS A O 1
ATOM 1081 N N . LEU A 1 128 ? 11.803 -6.552 -11.953 1.00 85.62 128 LEU A N 1
ATOM 1082 C CA . LEU A 1 128 ? 12.474 -6.472 -10.657 1.00 85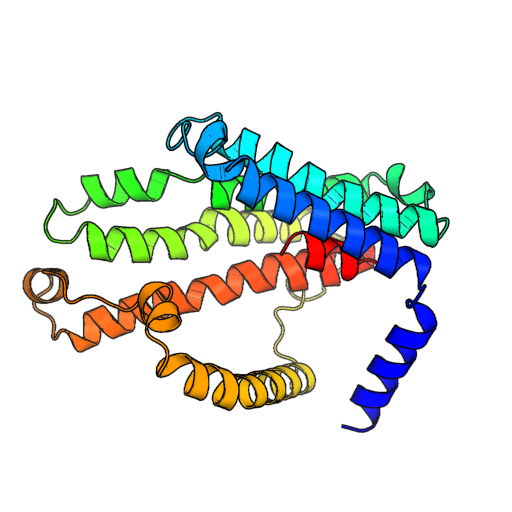.62 128 LEU A CA 1
ATOM 1083 C C . LEU A 1 128 ? 11.760 -5.528 -9.694 1.00 85.62 128 LEU A C 1
ATOM 1085 O O . LEU A 1 128 ? 11.700 -5.836 -8.506 1.00 85.62 128 LEU A O 1
ATOM 1089 N N . ARG A 1 129 ? 11.177 -4.426 -10.183 1.00 84.94 129 ARG A N 1
ATOM 1090 C CA . ARG A 1 129 ? 10.334 -3.538 -9.372 1.00 84.94 129 ARG A CA 1
ATOM 1091 C C . ARG A 1 129 ? 9.162 -4.296 -8.752 1.00 84.94 129 ARG A C 1
ATOM 1093 O O . ARG A 1 129 ? 8.873 -4.080 -7.584 1.00 84.94 129 ARG A O 1
ATOM 1100 N N . ASN A 1 130 ? 8.529 -5.212 -9.481 1.00 86.00 130 ASN A N 1
ATOM 1101 C CA . ASN A 1 130 ? 7.438 -6.009 -8.915 1.00 86.00 130 ASN A CA 1
ATOM 1102 C C . ASN A 1 130 ? 7.962 -7.149 -8.027 1.00 86.00 130 ASN A C 1
ATOM 1104 O O . ASN A 1 130 ? 7.400 -7.429 -6.971 1.00 86.00 130 ASN A O 1
ATOM 1108 N N . LEU A 1 131 ? 9.073 -7.796 -8.399 1.00 88.44 131 LEU A N 1
ATOM 1109 C CA . LEU A 1 131 ? 9.651 -8.910 -7.632 1.00 88.44 131 LEU A CA 1
ATOM 1110 C C . LEU A 1 131 ? 10.347 -8.479 -6.332 1.00 88.44 131 LEU A C 1
ATOM 1112 O O . LEU A 1 131 ? 10.477 -9.296 -5.417 1.00 88.44 131 LEU A O 1
ATOM 1116 N N . GLN A 1 132 ? 10.760 -7.214 -6.199 1.00 89.56 132 GLN A N 1
ATOM 1117 C CA . GLN A 1 132 ? 11.397 -6.705 -4.975 1.00 89.56 132 GLN A CA 1
ATOM 1118 C C . GLN A 1 132 ? 10.503 -6.867 -3.737 1.00 89.56 132 GLN A C 1
ATOM 1120 O O . GLN A 1 132 ? 11.010 -7.007 -2.626 1.00 89.56 132 GLN A O 1
ATOM 1125 N N . SER A 1 133 ? 9.183 -6.912 -3.937 1.00 90.81 133 SER A N 1
ATOM 1126 C CA . SER A 1 133 ? 8.170 -7.179 -2.913 1.00 90.81 133 SER A CA 1
ATOM 1127 C C . SER A 1 133 ? 8.414 -8.489 -2.149 1.00 90.81 133 SER A C 1
ATOM 1129 O O . SER A 1 133 ? 8.038 -8.605 -0.980 1.00 90.81 133 SER A O 1
ATOM 1131 N N . ILE A 1 134 ? 9.110 -9.467 -2.749 1.00 91.31 134 ILE A N 1
ATOM 1132 C CA . ILE A 1 134 ? 9.566 -10.679 -2.054 1.00 91.31 134 ILE A CA 1
ATOM 1133 C C . ILE A 1 134 ? 10.490 -10.306 -0.891 1.00 91.31 134 ILE A C 1
ATOM 1135 O O . ILE A 1 134 ? 10.344 -10.832 0.210 1.00 91.31 134 ILE A O 1
ATOM 1139 N N . LEU A 1 135 ? 11.431 -9.394 -1.126 1.00 90.94 135 LEU A N 1
ATOM 1140 C CA . LEU A 1 135 ? 12.446 -8.994 -0.155 1.00 90.94 135 LEU A CA 1
ATOM 1141 C C . LEU A 1 135 ? 11.941 -7.923 0.812 1.00 90.94 135 LEU A C 1
ATOM 1143 O O . LEU A 1 135 ? 12.353 -7.916 1.968 1.00 90.94 135 LEU A O 1
ATOM 1147 N N . THR A 1 136 ? 11.063 -7.028 0.362 1.00 91.12 136 THR A N 1
ATOM 1148 C CA . THR A 1 136 ? 10.608 -5.882 1.165 1.00 91.12 136 THR A CA 1
ATOM 1149 C C . THR A 1 136 ? 9.315 -6.148 1.939 1.00 91.12 136 THR A C 1
ATOM 1151 O O . THR A 1 136 ? 9.132 -5.587 3.019 1.00 91.12 136 THR A O 1
ATOM 1154 N N . ILE A 1 137 ? 8.441 -7.036 1.448 1.00 92.69 137 ILE A N 1
ATOM 1155 C CA . ILE A 1 137 ? 7.160 -7.379 2.091 1.00 92.69 137 ILE A CA 1
ATOM 1156 C C . ILE A 1 137 ? 7.155 -8.836 2.550 1.00 92.69 137 ILE A C 1
ATOM 1158 O O . ILE A 1 137 ? 7.036 -9.106 3.746 1.00 92.69 137 ILE A O 1
ATOM 1162 N N . VAL A 1 138 ? 7.287 -9.793 1.626 1.00 92.31 138 VAL A N 1
ATOM 1163 C CA . VAL A 1 138 ? 7.050 -11.215 1.934 1.00 92.31 138 VAL A CA 1
ATOM 1164 C C . VAL A 1 138 ? 8.050 -11.735 2.963 1.00 92.31 138 VAL A C 1
ATOM 1166 O O . VAL A 1 138 ? 7.646 -12.346 3.951 1.00 92.31 138 VAL A O 1
ATOM 1169 N N . LEU A 1 139 ? 9.343 -11.473 2.764 1.00 92.50 139 LEU A N 1
ATOM 1170 C CA . LEU A 1 139 ? 10.407 -11.943 3.644 1.00 92.50 139 LEU A CA 1
ATOM 1171 C C . LEU A 1 139 ? 10.301 -11.328 5.055 1.00 92.50 139 LEU A C 1
ATOM 1173 O O . LEU A 1 139 ? 10.254 -12.113 6.006 1.00 92.50 139 LEU A O 1
ATOM 1177 N N . PRO A 1 140 ? 10.180 -9.997 5.248 1.00 92.44 140 PRO A N 1
ATOM 1178 C CA . PRO A 1 140 ? 9.999 -9.416 6.578 1.00 92.44 140 PRO A CA 1
ATOM 1179 C C . PRO A 1 140 ? 8.761 -9.942 7.302 1.00 92.44 140 PRO A C 1
ATOM 1181 O O . PRO A 1 140 ? 8.850 -10.296 8.478 1.00 92.44 140 PRO A O 1
ATOM 1184 N N . LEU A 1 141 ? 7.625 -10.073 6.607 1.00 91.19 141 LEU A N 1
ATOM 1185 C CA . LEU A 1 141 ? 6.406 -10.621 7.204 1.00 91.19 141 LEU A CA 1
ATOM 1186 C C . LEU A 1 141 ? 6.545 -12.108 7.537 1.00 91.19 141 LEU A C 1
ATOM 1188 O O . LEU A 1 141 ? 6.046 -12.549 8.570 1.00 91.19 141 LEU A O 1
ATOM 1192 N N . TYR A 1 142 ? 7.239 -12.890 6.709 1.00 90.31 142 TYR A N 1
ATOM 1193 C CA . TYR A 1 142 ? 7.508 -14.300 6.985 1.00 90.31 142 TYR A CA 1
ATOM 1194 C C . TYR A 1 142 ? 8.436 -14.483 8.188 1.00 90.31 142 TYR A C 1
ATOM 1196 O O . TYR A 1 142 ? 8.160 -15.311 9.060 1.00 90.31 142 TYR A O 1
ATOM 1204 N N . VAL A 1 143 ? 9.501 -13.684 8.280 1.00 90.88 143 VAL A N 1
ATOM 1205 C CA . VAL A 1 143 ? 10.400 -13.664 9.442 1.00 90.88 143 VAL A CA 1
ATOM 1206 C C . VAL A 1 143 ? 9.625 -13.264 10.696 1.00 90.88 143 VAL A C 1
ATOM 1208 O O . VAL A 1 143 ? 9.688 -13.967 11.704 1.00 90.88 143 VAL A O 1
ATOM 1211 N N . PHE A 1 144 ? 8.828 -12.196 10.626 1.00 90.12 144 PHE A N 1
ATOM 1212 C CA . PHE A 1 144 ? 7.994 -11.755 11.740 1.00 90.12 144 PHE A CA 1
ATOM 1213 C C . PHE A 1 144 ? 7.002 -12.839 12.178 1.00 90.12 144 PHE A C 1
ATOM 1215 O O . PHE A 1 144 ? 6.902 -13.151 13.366 1.00 90.12 144 PHE A O 1
ATOM 1222 N N . TYR A 1 145 ? 6.333 -13.487 11.222 1.00 87.12 145 TYR A N 1
ATOM 1223 C CA . TYR A 1 145 ? 5.449 -14.612 11.492 1.00 87.12 145 TYR A CA 1
ATOM 1224 C C . TYR A 1 145 ? 6.185 -15.739 12.215 1.00 87.12 145 TYR A C 1
ATOM 1226 O O . TYR A 1 145 ? 5.712 -16.208 13.242 1.00 87.12 145 TYR A O 1
ATOM 1234 N N . ARG A 1 146 ? 7.356 -16.161 11.726 1.00 85.06 146 ARG A N 1
ATOM 1235 C CA . ARG A 1 146 ? 8.121 -17.265 12.322 1.00 85.06 146 ARG A CA 1
ATOM 1236 C C . ARG A 1 146 ? 8.611 -16.966 13.737 1.00 85.06 146 ARG A C 1
ATOM 1238 O O . ARG A 1 146 ? 8.615 -17.878 14.561 1.00 85.06 146 ARG A O 1
ATOM 1245 N N . LEU A 1 147 ? 9.026 -15.730 14.005 1.00 86.44 147 LEU A N 1
ATOM 1246 C CA . LEU A 1 147 ? 9.633 -15.346 15.281 1.00 86.44 147 LEU A CA 1
ATOM 1247 C C . LEU A 1 147 ? 8.603 -14.944 16.344 1.00 86.44 147 LEU A C 1
ATOM 1249 O O . LEU A 1 147 ? 8.801 -15.242 17.518 1.00 86.44 147 LEU A O 1
ATOM 1253 N N . VAL A 1 148 ? 7.514 -14.278 15.951 1.00 84.00 148 VAL A N 1
ATOM 1254 C CA . VAL A 1 148 ? 6.568 -13.652 16.891 1.00 84.00 148 VAL A CA 1
ATOM 1255 C C . VAL A 1 148 ? 5.230 -14.391 16.938 1.00 84.00 148 VAL A C 1
ATOM 1257 O O . VAL A 1 148 ? 4.760 -14.764 18.015 1.00 84.00 148 VAL A O 1
ATOM 1260 N N . ASP A 1 149 ? 4.604 -14.627 15.783 1.00 76.81 149 ASP A N 1
ATOM 1261 C CA . ASP A 1 149 ? 3.224 -15.130 15.733 1.00 76.81 149 ASP A CA 1
ATOM 1262 C C . ASP A 1 149 ? 3.129 -16.667 15.743 1.00 76.81 149 ASP A C 1
ATOM 1264 O O . ASP A 1 149 ? 2.273 -17.217 16.437 1.00 76.81 149 ASP A O 1
ATOM 1268 N N . HIS A 1 150 ? 4.016 -17.374 15.039 1.00 67.06 150 HIS A N 1
ATOM 1269 C CA . HIS A 1 150 ? 4.024 -18.836 14.908 1.00 67.06 150 HIS A CA 1
ATOM 1270 C C . HIS A 1 150 ? 4.162 -19.565 16.256 1.00 67.06 150 HIS A C 1
ATOM 1272 O O . HIS A 1 150 ? 3.415 -20.521 16.472 1.00 67.06 150 HIS A O 1
ATOM 1278 N N . PRO A 1 151 ? 5.030 -19.136 17.198 1.00 59.00 151 PRO A N 1
ATOM 1279 C CA . PRO A 1 151 ? 5.100 -19.763 18.520 1.00 59.00 151 PRO A CA 1
ATOM 1280 C C . PRO A 1 151 ? 3.798 -19.618 19.320 1.00 59.00 151 PRO A C 1
ATOM 1282 O O . PRO A 1 151 ? 3.481 -20.465 20.148 1.00 59.00 151 PRO A O 1
ATOM 1285 N N . SER A 1 152 ? 3.035 -18.553 19.059 1.00 58.84 152 SER A N 1
ATOM 1286 C CA . SER A 1 152 ? 1.816 -18.224 19.800 1.00 58.84 152 SER A CA 1
ATOM 1287 C C . SER A 1 152 ? 0.554 -18.814 19.161 1.00 58.84 152 SER A C 1
ATOM 1289 O O . SER A 1 152 ? -0.419 -19.077 19.871 1.00 58.84 152 SER A O 1
ATOM 1291 N N . ARG A 1 153 ? 0.524 -18.992 17.828 1.00 60.72 153 ARG A N 1
ATOM 1292 C CA . ARG A 1 153 ? -0.618 -19.534 17.071 1.00 60.72 153 ARG A CA 1
ATOM 1293 C C . ARG A 1 153 ? -0.166 -20.217 15.768 1.00 60.72 153 ARG A C 1
ATOM 1295 O O . ARG A 1 153 ? 0.225 -19.519 14.834 1.00 60.72 153 ARG A O 1
ATOM 1302 N N . PRO A 1 154 ? -0.367 -21.535 15.609 1.00 58.94 154 PRO A N 1
ATOM 1303 C CA . PRO A 1 154 ? -0.068 -22.257 14.371 1.00 58.94 154 PRO A CA 1
ATOM 1304 C C . PRO A 1 154 ? -1.154 -22.048 13.293 1.00 58.94 154 PRO A C 1
ATOM 1306 O O . PRO A 1 154 ? -1.539 -22.981 12.592 1.00 58.94 154 PRO A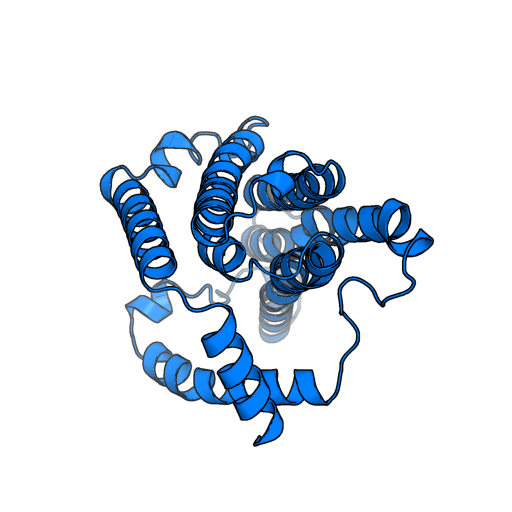 O 1
ATOM 1309 N N . LEU A 1 155 ? -1.713 -20.836 13.164 1.00 59.44 155 LEU A N 1
ATOM 1310 C CA . LEU A 1 155 ? -2.522 -20.514 11.986 1.00 59.44 155 LEU A CA 1
ATOM 1311 C C . LEU A 1 155 ? -1.590 -20.396 10.783 1.00 59.44 155 LEU A C 1
ATOM 1313 O O . LEU A 1 155 ? -0.517 -19.811 10.902 1.00 59.44 155 LEU A O 1
ATOM 1317 N N . ALA A 1 156 ? -2.016 -20.902 9.627 1.00 68.06 156 ALA A N 1
ATOM 1318 C CA . ALA A 1 156 ? -1.291 -20.736 8.372 1.00 68.06 156 ALA A CA 1
ATOM 1319 C C . ALA A 1 156 ? -0.932 -19.265 8.109 1.00 68.06 156 ALA A C 1
ATOM 1321 O O . ALA A 1 156 ? -1.758 -18.389 8.383 1.00 68.06 156 ALA A O 1
ATOM 1322 N N . PHE A 1 157 ? 0.270 -19.033 7.565 1.00 78.50 157 PHE A N 1
ATOM 1323 C CA . PHE A 1 157 ? 0.876 -17.726 7.284 1.00 78.50 157 PHE A CA 1
ATOM 1324 C C . PHE A 1 157 ? -0.157 -16.691 6.820 1.00 78.50 157 PHE A C 1
ATOM 1326 O O . PHE A 1 157 ? -0.601 -16.715 5.676 1.00 78.50 157 PHE A O 1
ATOM 1333 N N . TYR A 1 158 ? -0.614 -15.862 7.764 1.00 76.69 158 TYR A N 1
ATOM 1334 C CA . TYR A 1 158 ? -1.607 -14.800 7.582 1.00 76.69 158 TYR A CA 1
ATOM 1335 C C . TYR A 1 158 ? -2.793 -15.125 6.655 1.00 76.69 158 TYR A C 1
ATOM 1337 O O . TYR A 1 158 ? -3.260 -14.285 5.897 1.00 76.69 158 TYR A O 1
ATOM 1345 N N . GLY A 1 159 ? -3.319 -16.352 6.718 1.00 72.38 159 GLY A N 1
ATOM 1346 C CA . GLY A 1 159 ? -4.483 -16.737 5.916 1.00 72.38 159 GLY A CA 1
ATOM 1347 C C . GLY A 1 159 ? -4.190 -17.131 4.464 1.00 72.38 159 GLY A C 1
ATOM 1348 O O . GLY A 1 159 ? -5.146 -17.376 3.733 1.00 72.38 159 GLY A O 1
ATOM 1349 N N . MET A 1 160 ? -2.922 -17.325 4.072 1.00 69.94 160 MET A N 1
ATOM 1350 C CA . MET A 1 160 ? -2.501 -17.910 2.781 1.00 69.94 160 MET A CA 1
ATOM 1351 C C . MET A 1 160 ? -2.884 -19.395 2.595 1.00 69.94 160 MET A C 1
ATOM 1353 O O . MET A 1 160 ? -2.254 -20.139 1.848 1.00 69.94 160 MET A O 1
ATOM 1357 N N . THR A 1 161 ? -3.924 -19.870 3.277 1.00 68.25 161 THR A N 1
ATOM 1358 C CA . THR A 1 161 ? -4.505 -21.183 2.996 1.00 68.25 161 THR A CA 1
ATOM 1359 C C . THR A 1 161 ? -5.711 -20.995 2.088 1.00 68.25 161 THR A C 1
ATOM 1361 O O . THR A 1 161 ? -6.686 -20.363 2.508 1.00 68.25 161 THR A O 1
ATOM 1364 N N . PRO A 1 162 ? -5.692 -21.539 0.859 1.00 61.50 162 PRO A N 1
ATOM 1365 C CA . PRO A 1 162 ? -6.825 -21.437 -0.043 1.00 61.50 162 PRO A CA 1
ATOM 1366 C C . PRO A 1 162 ? -8.044 -22.122 0.580 1.00 61.50 162 PRO A C 1
ATOM 1368 O O . PRO A 1 162 ? -8.170 -23.345 0.616 1.00 61.50 162 PRO A O 1
ATOM 1371 N N . LYS A 1 163 ? -8.979 -21.319 1.092 1.00 71.44 163 LYS A N 1
ATOM 1372 C CA . LYS A 1 163 ? -10.288 -21.802 1.531 1.00 71.44 163 LYS A CA 1
ATOM 1373 C C . LYS A 1 163 ? -11.226 -21.752 0.336 1.00 71.44 163 LYS A C 1
ATOM 1375 O O . LYS A 1 163 ? -11.451 -20.682 -0.222 1.00 71.44 163 LYS A O 1
ATOM 1380 N N . ARG A 1 164 ? -11.852 -22.883 -0.005 1.00 70.75 164 ARG A N 1
ATOM 1381 C CA . ARG A 1 164 ? -12.805 -23.002 -1.129 1.00 70.75 164 ARG A CA 1
ATOM 1382 C C . ARG A 1 164 ? -13.881 -21.904 -1.135 1.00 70.75 164 ARG A C 1
ATOM 1384 O O . ARG A 1 164 ? -14.216 -21.374 -2.187 1.00 70.75 164 ARG A O 1
ATOM 1391 N N . LYS A 1 165 ? -14.385 -21.521 0.047 1.00 69.38 165 LYS A N 1
ATOM 1392 C CA . LYS A 1 165 ? -15.349 -20.414 0.206 1.00 69.38 165 LYS A CA 1
ATOM 1393 C C . LYS A 1 165 ? -14.752 -19.039 -0.131 1.00 69.38 165 LYS A C 1
ATOM 1395 O O . LYS A 1 165 ? -15.442 -18.227 -0.732 1.00 69.38 165 LYS A O 1
ATOM 1400 N N . GLY A 1 166 ? -13.496 -18.790 0.248 1.00 72.00 166 GLY A N 1
ATOM 1401 C CA . GLY A 1 166 ? -12.787 -17.547 -0.065 1.00 72.00 166 GLY A CA 1
ATOM 1402 C C . GLY A 1 166 ? -12.530 -17.419 -1.563 1.00 72.00 166 GLY A C 1
ATOM 1403 O O . GLY A 1 166 ? -12.911 -16.419 -2.154 1.00 72.00 166 GLY A O 1
ATOM 1404 N N . LEU A 1 167 ? -12.006 -18.473 -2.195 1.00 77.00 167 LEU A N 1
ATOM 1405 C CA . LEU A 1 167 ? -11.793 -18.537 -3.649 1.00 77.00 167 LEU A CA 1
ATOM 1406 C C . LEU A 1 167 ? -13.070 -18.261 -4.451 1.00 77.00 167 LEU A C 1
ATOM 1408 O O . LEU A 1 167 ? -13.033 -17.510 -5.418 1.00 77.00 167 LEU A O 1
ATOM 1412 N N . MET A 1 168 ? -14.212 -18.812 -4.025 1.00 78.62 168 MET A N 1
ATOM 1413 C CA . MET A 1 168 ? -15.496 -18.527 -4.671 1.00 78.62 168 MET A CA 1
ATOM 1414 C C . MET A 1 168 ? -15.883 -17.044 -4.554 1.00 78.62 168 MET A C 1
ATOM 1416 O O . MET A 1 168 ? -16.405 -16.481 -5.510 1.00 78.62 168 MET A O 1
ATOM 1420 N N . LEU A 1 169 ? -15.615 -16.401 -3.412 1.00 78.06 169 LEU A N 1
ATOM 1421 C CA . LEU A 1 169 ? -15.858 -14.967 -3.245 1.00 78.06 169 LEU A CA 1
ATOM 1422 C C . LEU A 1 169 ? -14.951 -14.133 -4.160 1.00 78.06 169 LEU A C 1
ATOM 1424 O O . LEU A 1 169 ? -15.451 -13.226 -4.816 1.00 78.06 169 LEU A O 1
ATOM 1428 N N . TYR A 1 170 ? -13.660 -14.468 -4.262 1.00 79.00 170 TYR A N 1
ATOM 1429 C CA . TYR A 1 170 ? -12.751 -13.806 -5.206 1.00 79.00 170 TYR A CA 1
ATOM 1430 C C . TYR A 1 170 ? -13.199 -13.981 -6.652 1.00 79.00 170 TYR A C 1
ATOM 1432 O O . TYR A 1 170 ? -13.220 -13.005 -7.388 1.00 79.00 170 TYR A O 1
ATOM 1440 N N . ALA A 1 171 ? -13.611 -15.187 -7.050 1.00 82.94 171 ALA A N 1
ATOM 1441 C CA . ALA A 1 171 ? -14.101 -15.436 -8.402 1.00 82.94 171 ALA A CA 1
ATOM 1442 C C . ALA A 1 171 ? -15.350 -14.599 -8.721 1.00 82.94 171 ALA A C 1
ATOM 1444 O O . ALA A 1 171 ? -15.466 -14.072 -9.821 1.00 82.94 171 ALA A O 1
ATOM 1445 N N . VAL A 1 172 ? -16.261 -14.428 -7.755 1.00 85.69 172 VAL A N 1
ATOM 1446 C CA . VAL A 1 172 ? -17.437 -13.558 -7.913 1.00 85.69 172 VAL A CA 1
ATOM 1447 C C . VAL A 1 172 ? -17.031 -12.087 -8.025 1.00 85.69 172 VAL A C 1
ATOM 1449 O O . VAL A 1 172 ? -17.513 -11.402 -8.920 1.00 85.69 172 VAL A O 1
ATOM 1452 N N . 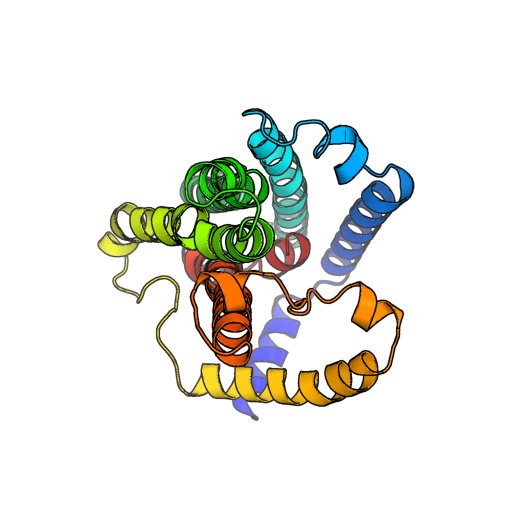LEU A 1 173 ? -16.138 -11.600 -7.157 1.00 84.81 173 LEU A N 1
ATOM 1453 C CA . LEU A 1 173 ? -15.635 -10.222 -7.229 1.00 84.81 173 LEU A CA 1
ATOM 1454 C C . LEU A 1 173 ? -14.922 -9.956 -8.561 1.00 84.81 173 LEU A C 1
ATOM 1456 O O . LEU A 1 173 ? -15.188 -8.946 -9.204 1.00 84.81 173 LEU A O 1
ATOM 1460 N N . LEU A 1 174 ? -14.085 -10.892 -9.011 1.00 85.19 174 LEU A N 1
ATOM 1461 C CA . LEU A 1 174 ? -13.399 -10.817 -10.296 1.00 85.19 174 LEU A CA 1
ATOM 1462 C C . LEU A 1 174 ? -14.400 -10.821 -11.455 1.00 85.19 174 LEU A C 1
ATOM 1464 O O . LEU A 1 174 ? -14.288 -9.994 -12.352 1.00 85.19 174 LEU A O 1
ATOM 1468 N N . ALA A 1 175 ? -15.425 -11.675 -11.408 1.00 88.69 175 ALA A N 1
ATOM 1469 C CA . ALA A 1 175 ? -16.479 -11.702 -12.418 1.00 88.69 175 ALA A CA 1
ATOM 1470 C C . ALA A 1 175 ? -17.245 -10.371 -12.510 1.00 88.69 175 ALA A C 1
ATOM 1472 O O . ALA A 1 175 ? -17.612 -9.968 -13.609 1.00 88.69 175 ALA A O 1
ATOM 1473 N N . PHE A 1 176 ? -17.445 -9.665 -11.391 1.00 89.19 176 PHE A N 1
ATOM 1474 C CA . PHE A 1 176 ? -18.007 -8.309 -11.394 1.00 89.19 176 PHE A CA 1
ATOM 1475 C C . PHE A 1 176 ? -17.033 -7.248 -11.920 1.00 89.19 176 PHE A C 1
ATOM 1477 O O . PHE A 1 176 ? -17.479 -6.256 -12.492 1.00 89.19 176 PHE A O 1
ATOM 1484 N N . MET A 1 177 ? -15.723 -7.445 -11.759 1.00 86.38 177 MET A N 1
ATOM 1485 C CA . MET A 1 177 ? -14.708 -6.546 -12.314 1.00 86.38 177 MET A CA 1
ATOM 1486 C C . MET A 1 177 ? -14.546 -6.704 -13.829 1.00 86.38 177 MET A C 1
ATOM 1488 O O . MET A 1 177 ? -14.335 -5.702 -14.501 1.00 86.38 177 MET A O 1
ATOM 1492 N N . ILE A 1 178 ? -14.706 -7.911 -14.389 1.00 88.62 178 ILE A N 1
ATOM 1493 C CA . ILE A 1 178 ? -14.588 -8.167 -15.839 1.00 88.62 178 ILE A CA 1
ATOM 1494 C C . ILE A 1 178 ? -15.385 -7.168 -16.696 1.00 88.62 178 ILE A C 1
ATOM 1496 O O . ILE A 1 178 ? -14.773 -6.559 -17.572 1.00 88.62 178 ILE A O 1
ATOM 1500 N N . PRO A 1 179 ? -16.700 -6.940 -16.497 1.00 88.88 179 PRO A N 1
ATOM 1501 C CA . PRO A 1 179 ? -17.447 -6.004 -17.335 1.00 88.88 179 PRO A CA 1
ATOM 1502 C C . PRO A 1 179 ? -16.961 -4.560 -17.173 1.00 88.88 179 PRO A C 1
ATOM 1504 O O . PRO A 1 179 ? -16.890 -3.837 -18.161 1.00 88.88 179 PRO A O 1
ATOM 1507 N N . LEU A 1 180 ? -16.579 -4.147 -15.961 1.00 87.19 180 LEU A N 1
ATOM 1508 C CA . LEU A 1 180 ? -16.060 -2.801 -15.712 1.00 87.19 180 LEU A CA 1
ATOM 1509 C C . LEU A 1 180 ? -14.711 -2.584 -16.403 1.00 87.19 180 LEU A C 1
ATOM 1511 O O . LEU A 1 180 ? -14.543 -1.586 -17.094 1.00 87.19 180 LEU A O 1
ATOM 1515 N N . ILE A 1 181 ? -13.790 -3.543 -16.277 1.00 86.00 181 ILE A N 1
ATOM 1516 C CA . ILE A 1 181 ? -12.480 -3.511 -16.940 1.00 86.00 181 ILE A CA 1
ATOM 1517 C C . ILE A 1 181 ? -12.658 -3.558 -18.458 1.00 86.00 181 ILE A C 1
ATOM 1519 O O . ILE A 1 181 ? -11.997 -2.818 -19.175 1.00 86.00 181 ILE A O 1
ATOM 1523 N N . THR A 1 182 ? -13.590 -4.374 -18.957 1.00 86.31 182 THR A N 1
ATOM 1524 C CA . THR A 1 182 ? -13.884 -4.458 -20.395 1.00 86.31 182 THR A CA 1
ATOM 1525 C C . THR A 1 182 ? -14.380 -3.113 -20.924 1.00 86.31 182 THR A C 1
ATOM 1527 O O . THR A 1 182 ? -13.885 -2.637 -21.939 1.00 86.31 182 THR A O 1
ATOM 1530 N N . LEU A 1 183 ? -15.308 -2.455 -20.222 1.00 88.88 183 LEU A N 1
ATOM 1531 C CA . LEU A 1 183 ? -15.792 -1.126 -20.606 1.00 88.88 183 LEU A CA 1
ATOM 1532 C C . LEU A 1 183 ? -14.690 -0.062 -20.516 1.00 88.88 183 LEU A C 1
ATOM 1534 O O . LEU A 1 183 ? -14.583 0.781 -21.404 1.00 88.88 183 LEU A O 1
ATOM 1538 N N . ALA A 1 184 ? -13.856 -0.119 -19.476 1.00 84.81 184 ALA A N 1
ATOM 1539 C CA . ALA A 1 184 ? -12.733 0.794 -19.299 1.00 84.81 184 ALA A CA 1
ATOM 1540 C C . ALA A 1 184 ? -11.629 0.581 -20.349 1.00 84.81 184 ALA A C 1
ATOM 1542 O O . ALA A 1 184 ? -10.999 1.547 -20.760 1.00 84.81 184 ALA A O 1
ATOM 1543 N N . SER A 1 185 ? -11.444 -0.642 -20.859 1.00 85.06 185 SER A N 1
ATOM 1544 C CA . SER A 1 185 ? -10.407 -0.966 -21.854 1.00 85.06 185 SER A CA 1
ATOM 1545 C C . SER A 1 185 ? -10.560 -0.229 -23.189 1.00 85.06 185 SER A C 1
ATOM 1547 O O . SER A 1 185 ? -9.601 -0.123 -23.946 1.00 85.06 185 SER A O 1
ATOM 1549 N N . PHE A 1 186 ? -11.745 0.324 -23.466 1.00 86.19 186 PHE A N 1
ATOM 1550 C CA . PHE A 1 186 ? -11.994 1.160 -24.643 1.00 86.19 186 PHE A CA 1
ATOM 1551 C C . PHE A 1 186 ? -11.705 2.651 -24.409 1.00 86.19 186 PHE A C 1
ATOM 1553 O O . PHE A 1 186 ? -11.822 3.446 -25.341 1.00 86.19 186 PHE A O 1
ATOM 1560 N N . GLN A 1 187 ? -11.369 3.057 -23.183 1.00 87.25 187 GLN A N 1
ATOM 1561 C CA . GLN A 1 187 ? -11.111 4.452 -22.838 1.00 87.25 187 GLN A CA 1
ATOM 1562 C C . GLN A 1 187 ? -9.616 4.777 -23.005 1.00 87.25 187 GLN A C 1
ATOM 1564 O O . GLN A 1 187 ? -8.779 4.082 -22.424 1.00 87.25 187 GLN A O 1
ATOM 1569 N N . PRO A 1 188 ? -9.253 5.845 -23.744 1.00 82.19 188 PRO A N 1
ATOM 1570 C CA . PRO A 1 188 ? -7.853 6.226 -23.952 1.0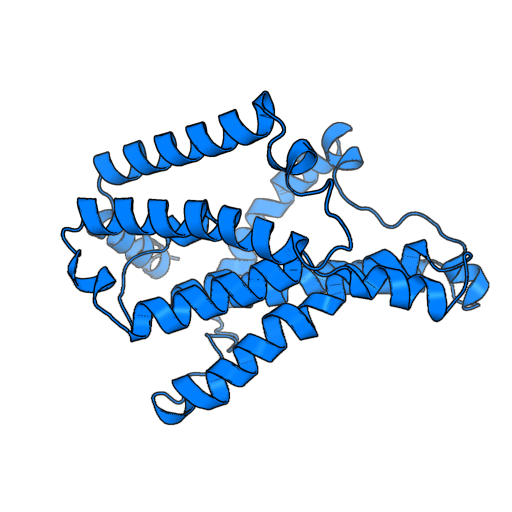0 82.19 188 PRO A CA 1
ATOM 1571 C C . PRO A 1 188 ? -7.095 6.494 -22.647 1.00 82.19 188 PRO A C 1
ATOM 1573 O O . PRO A 1 188 ? -5.958 6.056 -22.501 1.00 82.19 188 PRO A O 1
ATOM 1576 N N . ASP A 1 189 ? -7.741 7.147 -21.678 1.00 80.38 189 ASP A N 1
ATOM 1577 C CA . ASP A 1 189 ? -7.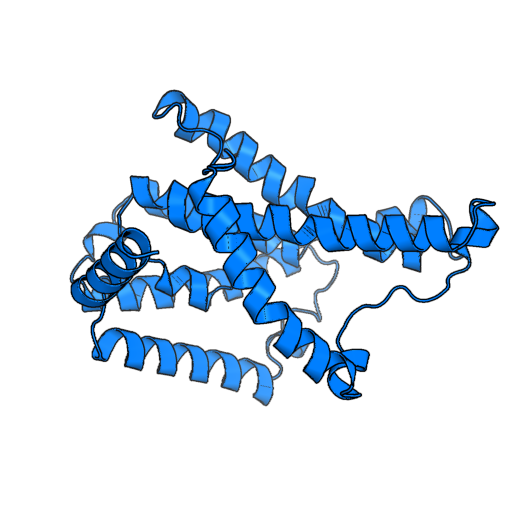133 7.480 -20.383 1.00 80.38 189 ASP A CA 1
ATOM 1578 C C . ASP A 1 189 ? -6.801 6.227 -19.559 1.00 80.38 189 ASP A C 1
ATOM 1580 O O . ASP A 1 189 ? -5.782 6.168 -18.864 1.00 80.38 189 ASP A O 1
ATOM 1584 N N . PHE A 1 190 ? -7.639 5.191 -19.672 1.00 79.00 190 PHE A N 1
ATOM 1585 C CA . PHE A 1 190 ? -7.401 3.902 -19.030 1.00 79.00 190 PHE A CA 1
ATOM 1586 C C . PHE A 1 190 ? -6.209 3.183 -19.670 1.00 79.00 190 PHE A C 1
ATOM 1588 O O . PHE A 1 190 ? -5.333 2.698 -18.957 1.00 79.00 190 PHE A O 1
ATOM 1595 N N . LEU A 1 191 ? -6.132 3.174 -21.005 1.00 73.56 191 LEU A N 1
ATOM 1596 C CA . LEU A 1 191 ? -5.009 2.588 -21.745 1.00 73.56 191 LEU A CA 1
ATOM 1597 C C . LEU A 1 191 ? -3.686 3.330 -21.502 1.00 73.56 191 LEU A C 1
ATOM 1599 O O . LEU A 1 191 ? -2.638 2.697 -21.492 1.00 73.56 191 LEU A O 1
ATOM 1603 N N . ALA A 1 192 ? -3.726 4.646 -21.278 1.00 74.38 192 ALA A N 1
ATOM 1604 C CA . ALA A 1 192 ? -2.542 5.444 -20.959 1.00 74.38 192 ALA A CA 1
ATOM 1605 C C . ALA A 1 192 ? -2.014 5.198 -19.535 1.00 74.38 192 ALA A C 1
ATOM 1607 O O . ALA A 1 192 ? -0.819 5.340 -19.286 1.00 74.38 192 ALA A O 1
ATOM 1608 N N . SER A 1 193 ? -2.901 4.837 -18.604 1.00 67.88 193 SER A N 1
ATOM 1609 C CA . SER A 1 193 ? -2.556 4.614 -17.195 1.00 67.88 193 SER A CA 1
ATOM 1610 C C . SER A 1 193 ? -2.168 3.163 -16.898 1.00 67.88 193 SER A C 1
ATOM 1612 O O . SER A 1 193 ? -1.453 2.901 -15.930 1.00 67.88 193 SER A O 1
ATOM 1614 N N . TYR A 1 194 ? -2.657 2.203 -17.692 1.00 63.62 194 TYR A N 1
ATOM 1615 C CA . TYR A 1 194 ? -2.380 0.789 -17.473 1.00 63.62 194 TYR A CA 1
ATOM 1616 C C . TYR A 1 194 ? -1.002 0.422 -18.040 1.00 63.62 194 TYR A C 1
ATOM 1618 O O . TYR A 1 194 ? -0.777 0.588 -19.240 1.00 63.62 194 TYR A O 1
ATOM 1626 N N . PRO A 1 195 ? -0.070 -0.091 -17.221 1.00 61.75 195 PRO A N 1
ATOM 1627 C CA . PRO A 1 195 ? 1.245 -0.485 -17.698 1.00 61.75 195 PRO A CA 1
ATOM 1628 C C . PRO A 1 195 ? 1.118 -1.752 -18.555 1.00 61.75 195 PRO A C 1
ATOM 1630 O O . PRO A 1 195 ? 1.124 -2.870 -18.050 1.00 61.75 195 PRO A O 1
ATOM 1633 N N . THR A 1 196 ? 0.956 -1.580 -19.864 1.00 68.06 196 THR A N 1
ATOM 1634 C CA . THR A 1 196 ? 0.985 -2.683 -20.826 1.00 68.06 196 THR A CA 1
ATOM 1635 C C . THR A 1 196 ? 2.420 -3.030 -21.188 1.00 68.06 196 THR A C 1
ATOM 1637 O O . THR A 1 196 ? 3.274 -2.144 -21.276 1.00 68.06 196 THR A O 1
ATOM 1640 N N . TYR A 1 197 ? 2.688 -4.309 -21.465 1.00 70.44 197 TYR A N 1
ATOM 1641 C CA . TYR A 1 197 ? 3.958 -4.698 -22.067 1.00 70.44 197 TYR A CA 1
ATOM 1642 C C . TYR A 1 197 ? 4.182 -3.913 -23.368 1.00 70.44 197 TYR A C 1
ATOM 1644 O O . TYR A 1 197 ? 3.424 -4.044 -24.329 1.00 70.44 197 TYR A O 1
ATOM 1652 N N . HIS A 1 198 ? 5.237 -3.103 -23.398 1.00 68.88 198 HIS A N 1
ATOM 1653 C CA . HIS A 1 198 ? 5.715 -2.489 -24.627 1.00 68.88 198 HIS A CA 1
ATOM 1654 C C . HIS A 1 198 ? 6.773 -3.398 -25.259 1.00 68.88 198 HIS A C 1
ATOM 1656 O O . HIS A 1 198 ? 7.653 -3.879 -24.534 1.00 68.88 198 HIS A O 1
ATOM 1662 N N . PRO A 1 199 ? 6.730 -3.616 -26.586 1.00 66.12 199 PRO A N 1
ATOM 1663 C CA . PRO A 1 199 ? 7.786 -4.327 -27.292 1.00 66.12 199 PRO A CA 1
ATOM 1664 C C . PRO A 1 199 ? 9.137 -3.691 -26.959 1.00 66.12 199 PRO A C 1
ATOM 1666 O O . PRO A 1 199 ? 9.360 -2.501 -27.182 1.00 66.12 199 PRO A O 1
ATOM 1669 N N . THR A 1 200 ? 10.030 -4.480 -26.373 1.00 72.31 200 THR A N 1
ATOM 1670 C CA . THR A 1 200 ? 11.396 -4.064 -26.027 1.00 72.31 200 THR A CA 1
ATOM 1671 C C . THR A 1 200 ? 12.393 -4.953 -26.759 1.00 72.31 200 THR A C 1
ATOM 1673 O O . THR A 1 200 ? 12.050 -6.047 -27.207 1.00 72.31 200 THR A O 1
ATOM 1676 N N . ASN A 1 201 ? 13.663 -4.542 -26.810 1.00 78.75 201 ASN A N 1
ATOM 1677 C CA . ASN A 1 201 ? 14.743 -5.362 -27.374 1.00 78.75 201 ASN A CA 1
ATOM 1678 C C . ASN A 1 201 ? 15.031 -6.641 -26.558 1.00 78.75 201 ASN A C 1
ATOM 1680 O O . ASN A 1 201 ? 15.880 -7.436 -26.949 1.00 78.75 201 ASN A O 1
ATOM 1684 N N . ALA A 1 202 ? 14.315 -6.877 -25.452 1.00 79.75 202 ALA A N 1
ATOM 1685 C CA . ALA A 1 202 ? 14.478 -8.049 -24.600 1.00 79.75 202 ALA A CA 1
ATOM 1686 C C . ALA A 1 202 ? 14.257 -9.374 -25.351 1.00 79.75 202 ALA A C 1
ATOM 1688 O O . ALA A 1 202 ? 15.006 -10.323 -25.137 1.00 79.75 202 ALA A O 1
ATOM 1689 N N . SER A 1 203 ? 13.265 -9.450 -26.244 1.00 82.12 203 SER A N 1
ATOM 1690 C CA . SER A 1 203 ? 12.981 -10.669 -27.020 1.00 82.12 203 SER A CA 1
ATOM 1691 C C . SER A 1 203 ? 14.137 -11.017 -27.964 1.00 82.12 203 SER A C 1
ATOM 1693 O O . SER A 1 203 ? 14.607 -12.156 -27.981 1.00 82.12 203 SER A O 1
ATOM 1695 N N . ALA A 1 204 ? 14.661 -10.011 -28.670 1.00 83.25 204 ALA A N 1
ATOM 1696 C CA . ALA A 1 204 ? 15.834 -10.133 -29.529 1.00 83.25 204 ALA A CA 1
ATOM 1697 C C . ALA A 1 204 ? 17.101 -10.487 -28.731 1.00 83.25 204 ALA A C 1
ATOM 1699 O O . ALA A 1 204 ? 17.851 -11.368 -29.143 1.00 83.25 204 ALA A O 1
ATOM 1700 N N . PHE A 1 205 ? 17.302 -9.862 -27.567 1.00 84.38 205 PHE A N 1
ATOM 1701 C CA . PHE A 1 205 ? 18.449 -10.111 -26.693 1.00 84.38 205 PHE A CA 1
ATOM 1702 C C . PHE A 1 205 ? 18.472 -11.543 -26.143 1.00 84.38 205 PHE A C 1
ATOM 1704 O O . PHE A 1 205 ? 19.502 -12.212 -26.179 1.00 84.38 205 PHE A O 1
ATOM 1711 N N . PHE A 1 206 ? 17.334 -12.041 -25.650 1.00 85.56 206 PHE A N 1
ATOM 1712 C CA . PHE A 1 206 ? 17.233 -13.402 -25.116 1.00 85.56 206 PHE A CA 1
ATOM 1713 C C . PHE A 1 206 ? 17.070 -14.473 -26.207 1.00 85.56 206 PHE A C 1
ATOM 1715 O O . PHE A 1 206 ? 17.078 -15.662 -25.891 1.00 85.56 206 PHE A O 1
ATOM 1722 N N . GLY A 1 207 ? 16.912 -14.080 -27.477 1.00 87.19 207 GLY A N 1
ATOM 1723 C CA . GLY A 1 207 ? 16.670 -15.006 -28.584 1.00 87.19 207 GLY A CA 1
ATOM 1724 C C . GLY A 1 207 ? 15.349 -15.769 -28.453 1.00 87.19 207 GLY A C 1
ATOM 1725 O O . GLY A 1 207 ? 15.244 -16.905 -28.916 1.00 87.19 207 GLY A O 1
ATOM 1726 N N . VAL A 1 208 ? 14.350 -15.173 -27.794 1.00 89.62 208 VAL A N 1
ATOM 1727 C CA . VAL A 1 208 ? 13.039 -15.789 -27.545 1.00 89.62 208 VAL A CA 1
ATOM 1728 C C . VAL A 1 208 ? 11.933 -15.055 -28.300 1.00 89.62 208 VAL A C 1
ATOM 1730 O O . VAL A 1 208 ? 12.034 -13.851 -28.539 1.00 89.62 208 VAL A O 1
ATOM 1733 N N . PRO A 1 209 ? 10.835 -15.745 -28.650 1.00 89.00 209 PRO A N 1
ATOM 1734 C CA . PRO A 1 209 ? 9.656 -15.079 -29.184 1.00 89.00 209 PRO A CA 1
ATOM 1735 C C . PRO A 1 209 ? 9.101 -14.027 -28.214 1.00 89.00 209 PRO A C 1
ATOM 1737 O O . PRO A 1 209 ? 9.087 -14.232 -27.001 1.00 89.00 209 PRO A O 1
ATOM 1740 N N . GLU A 1 210 ? 8.554 -12.939 -28.753 1.00 85.50 210 GLU A N 1
ATOM 1741 C CA . GLU A 1 210 ? 8.028 -11.809 -27.973 1.00 85.50 210 GLU A CA 1
ATOM 1742 C C . GLU A 1 210 ? 6.925 -12.197 -26.974 1.00 85.50 210 GLU A C 1
ATOM 1744 O O . GLU A 1 210 ? 6.847 -11.639 -25.878 1.00 85.50 210 GLU A O 1
ATOM 1749 N N . TRP A 1 211 ? 6.114 -13.212 -27.292 1.00 85.94 211 TRP A N 1
ATOM 1750 C CA . TRP A 1 211 ? 5.082 -13.704 -26.376 1.00 85.94 211 TRP A CA 1
ATOM 1751 C C . TRP A 1 211 ? 5.667 -14.246 -25.062 1.00 85.94 211 TRP A C 1
ATOM 1753 O O . TRP A 1 211 ? 4.991 -14.200 -24.038 1.00 85.94 211 TRP A O 1
ATOM 1763 N N . VAL A 1 212 ? 6.916 -14.734 -25.068 1.00 88.50 212 VAL A N 1
ATOM 1764 C CA . VAL A 1 212 ? 7.595 -15.241 -23.865 1.00 88.50 212 VAL A CA 1
ATOM 1765 C C . VAL A 1 212 ? 7.943 -14.084 -22.937 1.00 88.50 212 VAL A C 1
ATOM 1767 O O . VAL A 1 212 ? 7.645 -14.139 -21.746 1.00 88.50 212 VAL A O 1
ATOM 1770 N N . THR A 1 213 ? 8.539 -13.015 -23.471 1.00 86.88 213 THR A N 1
ATOM 1771 C CA . THR A 1 213 ? 8.859 -11.814 -22.689 1.00 86.88 213 THR A CA 1
ATOM 1772 C C . THR A 1 213 ? 7.597 -11.111 -22.206 1.00 86.88 213 THR A C 1
ATOM 1774 O O . THR A 1 213 ? 7.549 -10.706 -21.048 1.00 86.88 213 THR A O 1
ATOM 1777 N N . ALA A 1 214 ? 6.547 -11.049 -23.029 1.00 86.38 214 ALA A N 1
ATOM 1778 C CA . ALA A 1 214 ? 5.246 -10.541 -22.604 1.00 86.38 214 ALA A CA 1
ATOM 1779 C C . ALA A 1 214 ? 4.665 -11.380 -21.452 1.00 86.38 214 ALA A C 1
ATOM 1781 O O . ALA A 1 214 ? 4.311 -10.832 -20.415 1.00 86.38 214 ALA A O 1
ATOM 1782 N N . LEU A 1 215 ? 4.653 -12.714 -21.568 1.00 88.00 215 LEU A N 1
ATOM 1783 C CA . LEU A 1 215 ? 4.156 -13.595 -20.507 1.00 88.00 215 LEU A CA 1
ATOM 1784 C C . LEU A 1 215 ? 4.931 -13.421 -19.193 1.00 88.00 215 LEU A C 1
ATOM 1786 O O . LEU A 1 215 ? 4.323 -13.378 -18.128 1.00 88.00 215 LEU A O 1
ATOM 1790 N N . ILE A 1 216 ? 6.261 -13.311 -19.247 1.00 89.31 216 ILE A N 1
ATOM 1791 C CA . ILE A 1 216 ? 7.083 -13.088 -18.048 1.00 89.31 216 ILE A CA 1
ATOM 1792 C C . ILE A 1 216 ? 6.757 -11.734 -17.413 1.00 89.31 216 ILE A C 1
ATOM 1794 O O . ILE A 1 216 ? 6.581 -11.671 -16.198 1.00 89.31 216 ILE A O 1
ATOM 1798 N N . TYR A 1 217 ? 6.639 -10.674 -18.218 1.00 87.69 217 TYR A N 1
ATOM 1799 C CA . TYR A 1 217 ? 6.245 -9.353 -17.731 1.00 87.69 217 TYR A CA 1
ATOM 1800 C C . TYR A 1 217 ? 4.897 -9.408 -17.005 1.00 87.69 217 TYR A C 1
ATOM 1802 O O . TYR A 1 217 ? 4.799 -8.958 -15.865 1.00 87.69 217 TYR A O 1
ATOM 1810 N N . GLU A 1 218 ? 3.893 -10.031 -17.624 1.00 87.06 218 GLU A N 1
ATOM 1811 C CA . GLU A 1 218 ? 2.551 -10.183 -17.055 1.00 87.06 218 GLU A CA 1
ATOM 1812 C C . GLU A 1 218 ? 2.559 -11.015 -15.766 1.00 87.06 218 GLU A C 1
ATOM 1814 O O . GLU A 1 218 ? 1.852 -10.695 -14.814 1.00 87.06 218 GLU A O 1
ATOM 1819 N N . LEU A 1 219 ? 3.394 -12.056 -15.678 1.00 89.25 219 LEU A N 1
ATOM 1820 C CA . LEU A 1 219 ? 3.556 -12.836 -14.447 1.00 89.25 219 LEU A CA 1
ATOM 1821 C C . LEU A 1 219 ? 4.242 -12.029 -13.339 1.00 89.25 219 LEU A C 1
ATOM 1823 O O . LEU A 1 219 ? 3.835 -12.118 -12.182 1.00 89.25 219 LEU A O 1
ATOM 1827 N N . CYS A 1 220 ? 5.261 -11.232 -13.670 1.00 89.12 220 CYS A N 1
ATOM 1828 C CA . CYS A 1 220 ? 5.915 -10.342 -12.714 1.00 89.12 220 CYS A CA 1
ATOM 1829 C C . CYS A 1 220 ? 4.977 -9.225 -12.250 1.00 89.12 220 CYS A C 1
ATOM 1831 O O . CYS A 1 220 ? 4.968 -8.901 -11.071 1.00 89.12 220 CYS A O 1
ATOM 1833 N N . TYR A 1 221 ? 4.176 -8.649 -13.141 1.00 85.56 221 TYR A N 1
ATOM 1834 C CA . TYR A 1 221 ? 3.144 -7.678 -12.782 1.00 85.56 221 TYR A CA 1
ATOM 1835 C C . TYR A 1 221 ? 2.046 -8.317 -11.922 1.00 85.56 221 TYR A C 1
ATOM 1837 O O . TYR A 1 221 ? 1.735 -7.833 -10.836 1.00 85.56 221 TYR A O 1
ATOM 1845 N N . GLY A 1 222 ? 1.540 -9.478 -12.343 1.00 86.31 222 GLY A N 1
ATOM 1846 C CA . GLY A 1 222 ? 0.556 -10.268 -11.609 1.00 86.31 222 GLY A CA 1
ATOM 1847 C C . GLY A 1 222 ? 1.040 -10.733 -10.231 1.00 86.31 222 GLY A C 1
ATOM 1848 O O . GLY A 1 222 ? 0.232 -10.933 -9.323 1.00 86.31 222 GLY A O 1
ATOM 1849 N N . TRP A 1 223 ? 2.353 -10.877 -10.042 1.00 89.38 223 TRP A N 1
ATOM 1850 C CA . TRP A 1 223 ? 2.940 -11.204 -8.748 1.00 89.38 223 TRP A CA 1
ATOM 1851 C C . TRP A 1 223 ? 2.642 -10.137 -7.695 1.00 89.38 223 TRP A C 1
ATOM 1853 O O . TRP A 1 223 ? 2.368 -10.513 -6.560 1.00 89.38 223 TRP A O 1
ATOM 1863 N N . ASP A 1 224 ? 2.621 -8.846 -8.042 1.00 85.38 224 ASP A N 1
ATOM 1864 C CA . ASP A 1 224 ? 2.505 -7.758 -7.058 1.00 85.38 224 ASP A CA 1
ATOM 1865 C C . ASP A 1 224 ? 1.169 -7.766 -6.284 1.00 85.38 224 ASP A C 1
ATOM 1867 O O . ASP A 1 224 ? 1.075 -7.306 -5.140 1.00 85.38 224 ASP A O 1
ATOM 1871 N N . PHE A 1 225 ? 0.144 -8.422 -6.840 1.00 87.06 225 PHE A N 1
ATOM 1872 C CA . PHE A 1 225 ? -1.109 -8.692 -6.136 1.00 87.06 225 PHE A CA 1
ATOM 1873 C C . PHE A 1 225 ? -0.915 -9.571 -4.893 1.00 87.06 225 PHE A C 1
ATOM 1875 O O . PHE A 1 225 ? -1.609 -9.376 -3.895 1.00 87.06 225 PHE A O 1
ATOM 1882 N N . VAL A 1 226 ? 0.008 -10.539 -4.919 1.00 89.44 226 VAL A N 1
ATOM 1883 C CA . VAL A 1 226 ? 0.197 -11.500 -3.820 1.00 89.44 226 VAL A CA 1
ATOM 1884 C C . VAL A 1 226 ? 0.790 -10.831 -2.568 1.00 89.44 226 VAL A C 1
ATOM 1886 O O . VAL A 1 226 ? 0.187 -10.970 -1.502 1.00 89.44 226 VAL A O 1
ATOM 1889 N N . PRO A 1 227 ? 1.915 -10.090 -2.633 1.00 90.56 227 PRO A N 1
ATOM 1890 C CA . PRO A 1 227 ? 2.457 -9.333 -1.503 1.00 90.56 227 PRO A CA 1
ATOM 1891 C C . PRO A 1 227 ? 1.515 -8.238 -1.003 1.00 90.56 227 PRO A C 1
ATOM 1893 O O . PRO A 1 227 ? 1.383 -8.069 0.208 1.00 90.56 227 PRO A O 1
ATOM 1896 N N . THR A 1 228 ? 0.832 -7.534 -1.908 1.00 88.06 228 THR A N 1
ATOM 1897 C CA . THR A 1 228 ? -0.141 -6.497 -1.541 1.00 88.06 228 THR A CA 1
ATOM 1898 C C . THR A 1 228 ? -1.291 -7.099 -0.734 1.00 88.06 228 THR A C 1
ATOM 1900 O O . THR A 1 228 ? -1.586 -6.662 0.380 1.00 88.06 228 THR A O 1
ATOM 1903 N N . GLU A 1 229 ? -1.893 -8.179 -1.231 1.00 88.25 229 GLU A N 1
ATOM 1904 C CA . GLU A 1 229 ? -2.958 -8.884 -0.521 1.00 88.25 229 GLU A CA 1
ATOM 1905 C C . GLU A 1 229 ? -2.456 -9.508 0.793 1.00 88.25 229 GLU A C 1
ATOM 1907 O O . GLU A 1 229 ? -3.153 -9.474 1.813 1.00 88.25 229 GLU A O 1
ATOM 1912 N N . LEU A 1 230 ? -1.231 -10.046 0.804 1.00 90.44 230 LEU A N 1
ATOM 1913 C CA . LEU A 1 230 ? -0.589 -10.544 2.018 1.00 90.44 230 LEU A CA 1
ATOM 1914 C C . LEU A 1 230 ? -0.468 -9.446 3.072 1.00 90.44 230 LEU A C 1
ATOM 1916 O O . LEU A 1 230 ? -0.773 -9.703 4.232 1.00 90.44 230 LEU A O 1
ATOM 1920 N N . LEU A 1 231 ? -0.023 -8.248 2.703 1.00 91.44 231 LEU A N 1
ATOM 1921 C CA . LEU A 1 231 ? 0.162 -7.153 3.645 1.00 91.44 231 LEU A CA 1
ATOM 1922 C C . LEU A 1 231 ? -1.186 -6.638 4.161 1.00 91.44 231 LEU A C 1
ATOM 1924 O O . LEU A 1 231 ? -1.429 -6.650 5.369 1.00 91.44 231 LEU A O 1
ATOM 1928 N N . PHE A 1 232 ? -2.079 -6.216 3.265 1.00 89.25 232 PHE A N 1
ATOM 1929 C CA . PHE A 1 232 ? -3.317 -5.544 3.659 1.00 89.25 232 PHE A CA 1
ATOM 1930 C C . PHE A 1 232 ? -4.353 -6.513 4.223 1.00 89.25 232 PHE A C 1
ATOM 1932 O O . PHE A 1 232 ? -4.894 -6.299 5.307 1.00 89.25 232 PHE A O 1
ATOM 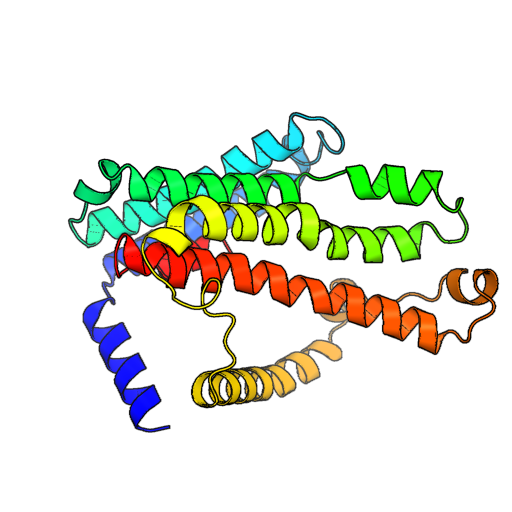1939 N N . ARG A 1 233 ? -4.625 -7.627 3.543 1.00 85.75 233 ARG A N 1
ATOM 1940 C CA . ARG A 1 233 ? -5.635 -8.583 4.011 1.00 85.75 233 ARG A CA 1
ATOM 1941 C C . ARG A 1 233 ? -5.046 -9.625 4.942 1.00 85.75 233 ARG A C 1
ATOM 1943 O O . ARG A 1 233 ? -5.642 -9.945 5.970 1.00 85.75 233 ARG A O 1
ATOM 1950 N N . GLY A 1 234 ? -3.893 -10.174 4.593 1.00 86.88 234 GLY A N 1
ATOM 1951 C CA . GLY A 1 234 ? -3.261 -11.185 5.423 1.00 86.88 234 GLY A CA 1
ATOM 1952 C C . GLY A 1 234 ? -2.822 -10.597 6.761 1.00 86.88 234 GLY A C 1
ATOM 1953 O O . GLY A 1 234 ? -3.321 -10.970 7.821 1.00 86.88 234 GLY A O 1
ATOM 1954 N N . PHE A 1 235 ? -1.870 -9.680 6.735 1.00 88.62 235 PHE A N 1
ATOM 1955 C CA . PHE A 1 235 ? -1.196 -9.222 7.934 1.00 88.62 235 PHE A CA 1
ATOM 1956 C C . PHE A 1 235 ? -2.019 -8.185 8.692 1.00 88.62 235 PHE A C 1
ATOM 1958 O O . PHE A 1 235 ? -2.298 -8.372 9.879 1.00 88.62 235 PHE A O 1
ATOM 1965 N N . LEU A 1 236 ? -2.461 -7.128 8.010 1.00 87.31 236 LEU A N 1
ATOM 1966 C CA . LEU A 1 236 ? -3.226 -6.069 8.647 1.00 87.31 236 LEU A CA 1
ATOM 1967 C C . LEU A 1 236 ? -4.613 -6.586 9.067 1.00 87.31 236 LEU A C 1
ATOM 1969 O O . LEU A 1 236 ? -4.919 -6.519 10.252 1.00 87.31 236 LEU A O 1
ATOM 1973 N N . VAL A 1 237 ? -5.431 -7.201 8.201 1.00 83.75 237 VAL A N 1
ATOM 1974 C CA . VAL A 1 237 ? -6.758 -7.694 8.647 1.00 83.75 237 VAL A CA 1
ATOM 1975 C C . VAL A 1 237 ? -6.647 -8.945 9.531 1.00 83.75 237 VAL A C 1
ATOM 1977 O O . VAL A 1 237 ? -7.101 -8.937 10.679 1.00 83.75 237 VAL A O 1
ATOM 1980 N N . ILE A 1 238 ? -6.085 -10.050 9.025 1.00 80.44 238 ILE A N 1
ATOM 1981 C CA . ILE A 1 238 ? -6.103 -11.336 9.749 1.00 80.44 238 ILE A CA 1
ATOM 1982 C C . ILE A 1 238 ? -5.071 -11.342 10.883 1.00 80.44 238 ILE A C 1
ATOM 1984 O O . ILE A 1 238 ? -5.411 -11.724 12.006 1.00 80.44 238 ILE A O 1
ATOM 1988 N N . GLY A 1 239 ? -3.842 -10.891 10.634 1.00 78.06 239 GLY A N 1
ATOM 1989 C CA . GLY A 1 239 ? -2.782 -10.819 11.642 1.00 78.06 239 GLY A CA 1
ATOM 1990 C C . GLY A 1 239 ? -3.128 -9.877 12.797 1.00 78.06 239 GLY A C 1
ATOM 1991 O O . GLY A 1 239 ? -2.993 -10.263 13.962 1.00 78.06 239 GLY A O 1
ATOM 1992 N N . MET A 1 240 ? -3.677 -8.687 12.523 1.00 79.81 240 MET A N 1
ATOM 1993 C CA . MET A 1 240 ? -4.089 -7.778 13.601 1.00 79.81 240 MET A CA 1
ATOM 1994 C C . MET A 1 240 ? -5.407 -8.153 14.273 1.00 79.81 240 MET A C 1
ATOM 1996 O O . MET A 1 240 ? -5.622 -7.725 15.407 1.00 79.81 240 MET A O 1
ATOM 2000 N N . SER A 1 241 ? -6.245 -9.010 13.675 1.00 74.12 241 SER A N 1
ATOM 2001 C CA . SER A 1 241 ? -7.444 -9.530 14.356 1.00 74.12 241 SER A CA 1
ATOM 2002 C C . SER A 1 241 ? -7.120 -10.225 15.688 1.00 74.12 241 SER A C 1
ATOM 2004 O O . SER A 1 241 ? -7.969 -10.293 16.582 1.00 74.12 241 SER A O 1
ATOM 2006 N N . ALA A 1 242 ? -5.879 -10.709 15.841 1.00 63.12 242 ALA A N 1
ATOM 2007 C CA . ALA A 1 242 ? -5.353 -11.250 17.087 1.00 63.12 242 ALA A CA 1
ATOM 2008 C C . ALA A 1 242 ? -5.139 -10.182 18.170 1.00 63.12 242 ALA A C 1
ATOM 2010 O O . ALA A 1 242 ? -5.332 -10.482 19.347 1.00 63.12 242 ALA A O 1
ATOM 2011 N N . ALA A 1 243 ? -4.759 -8.963 17.782 1.00 63.16 243 ALA A N 1
ATOM 2012 C CA . ALA A 1 243 ? -4.598 -7.830 18.684 1.00 63.16 243 ALA A CA 1
ATOM 2013 C C . ALA A 1 243 ? -5.948 -7.151 18.975 1.00 63.16 243 ALA A C 1
ATOM 2015 O O . ALA A 1 243 ? -6.193 -6.755 20.112 1.00 63.16 243 ALA A O 1
ATOM 2016 N N . PHE A 1 244 ? -6.829 -7.028 17.973 1.00 68.25 244 PHE A N 1
ATOM 2017 C CA . PHE A 1 244 ? -8.201 -6.536 18.128 1.00 68.25 244 PHE A CA 1
ATOM 2018 C C . PHE A 1 244 ? -9.046 -6.793 16.869 1.00 68.25 244 PHE A C 1
ATOM 2020 O O . PHE A 1 244 ? -8.608 -6.590 15.741 1.00 68.25 244 PHE A O 1
ATOM 2027 N N . ARG A 1 245 ? -10.305 -7.205 17.056 1.00 62.00 245 ARG A N 1
ATOM 2028 C CA . ARG A 1 245 ? -11.300 -7.310 15.975 1.00 62.00 245 ARG A CA 1
ATOM 2029 C C . ARG A 1 245 ? -11.859 -5.915 15.688 1.00 62.00 245 ARG A C 1
ATOM 2031 O O . ARG A 1 245 ? -12.522 -5.375 16.574 1.00 62.00 245 ARG A O 1
ATOM 2038 N N . GLY A 1 246 ? -11.605 -5.326 14.517 1.00 60.06 246 GLY A N 1
ATOM 2039 C CA . GLY A 1 246 ? -12.202 -4.015 14.235 1.00 60.06 246 GLY A CA 1
ATOM 2040 C C . GLY A 1 246 ? -11.812 -3.247 12.969 1.00 60.06 246 GLY A C 1
ATOM 2041 O O . GLY A 1 246 ? -12.709 -2.786 12.279 1.00 60.06 246 GLY A O 1
ATOM 2042 N N . PRO A 1 247 ? -10.535 -3.040 12.626 1.00 64.38 247 PRO A N 1
ATOM 2043 C CA . PRO A 1 247 ? -10.210 -1.915 11.750 1.00 64.38 247 PRO A CA 1
ATOM 2044 C C . PRO A 1 247 ? -9.952 -2.350 10.303 1.00 64.38 247 PRO A C 1
ATOM 2046 O O . PRO A 1 247 ? -8.840 -2.207 9.812 1.00 64.38 247 PRO A O 1
ATOM 2049 N N . VAL A 1 248 ? -10.963 -2.827 9.576 1.00 78.50 248 VAL A N 1
ATOM 2050 C CA . VAL A 1 248 ? -10.809 -2.906 8.106 1.00 78.50 248 VAL A CA 1
ATOM 2051 C C . VAL A 1 248 ? -10.692 -1.488 7.528 1.00 78.50 248 VAL A C 1
ATOM 2053 O O . VAL A 1 248 ? -9.922 -1.246 6.607 1.00 78.50 248 VAL A O 1
ATOM 2056 N N . LEU A 1 249 ? -11.392 -0.522 8.132 1.00 83.56 249 LEU A N 1
ATOM 2057 C CA . LEU A 1 249 ? -11.477 0.848 7.631 1.00 83.56 249 LEU A CA 1
ATOM 2058 C C . LEU A 1 249 ? -10.118 1.585 7.577 1.00 83.56 249 LEU A C 1
ATOM 2060 O O . LEU A 1 249 ? -9.800 2.110 6.517 1.00 83.56 249 LEU A O 1
ATOM 2064 N N . PRO A 1 250 ? -9.263 1.588 8.622 1.00 87.00 250 PRO A N 1
ATOM 2065 C CA . PRO A 1 250 ? -7.923 2.176 8.526 1.00 87.00 250 PRO A CA 1
ATOM 2066 C C . PRO A 1 250 ? -7.015 1.553 7.467 1.00 87.00 250 PRO A C 1
ATOM 2068 O O . PRO A 1 250 ? -6.133 2.230 6.955 1.00 87.00 250 PRO A O 1
ATOM 2071 N N . MET A 1 251 ? -7.226 0.278 7.135 1.00 86.50 251 MET A N 1
ATOM 2072 C CA . MET A 1 251 ? -6.461 -0.402 6.088 1.00 86.50 251 MET A CA 1
ATOM 2073 C C . MET A 1 251 ? -6.926 0.044 4.708 1.00 86.50 251 MET A C 1
ATOM 2075 O O . MET A 1 251 ? -6.093 0.277 3.848 1.00 86.50 251 MET A O 1
ATOM 2079 N N . VAL A 1 252 ? -8.238 0.224 4.528 1.00 86.75 252 VAL A N 1
ATOM 2080 C CA . VAL A 1 252 ? -8.828 0.757 3.290 1.00 86.75 252 VAL A CA 1
ATOM 2081 C C . VAL A 1 252 ? -8.406 2.201 3.034 1.00 86.75 252 VAL A C 1
ATOM 2083 O O . VAL A 1 252 ? -8.297 2.592 1.888 1.00 86.75 252 VAL A O 1
ATOM 2086 N N . VAL A 1 253 ? -8.184 2.999 4.081 1.00 89.38 253 VAL A N 1
ATOM 2087 C CA . VAL A 1 253 ? -7.702 4.381 3.916 1.00 89.38 253 VAL A CA 1
ATOM 2088 C C . VAL A 1 253 ? -6.224 4.435 3.531 1.00 89.38 253 VAL A C 1
ATOM 2090 O O . VAL A 1 253 ? -5.797 5.391 2.896 1.00 89.38 253 VAL A O 1
ATOM 2093 N N . TRP A 1 254 ? -5.438 3.448 3.963 1.00 89.81 254 TRP A N 1
ATOM 2094 C CA . TRP A 1 254 ? -4.035 3.345 3.577 1.00 89.81 254 TRP A CA 1
ATOM 2095 C C . TRP A 1 254 ? -3.874 2.781 2.160 1.00 89.81 254 TRP A C 1
ATOM 2097 O O . TRP A 1 254 ? -3.046 3.290 1.414 1.00 89.81 254 TRP A O 1
ATOM 2107 N N . TYR A 1 255 ? -4.645 1.753 1.810 1.00 82.38 255 TYR A N 1
ATOM 2108 C CA . TYR A 1 255 ? -4.632 1.159 0.474 1.00 82.38 255 TYR A CA 1
ATOM 2109 C C . TYR A 1 255 ? -4.890 2.199 -0.622 1.00 82.38 255 TYR A C 1
ATOM 2111 O O . TYR A 1 255 ? -4.103 2.211 -1.592 1.00 82.38 255 TYR A O 1
#

Sequence (255 aa):
MLVLWHDLRTYIRLDFRPGLYAATAGWLALLLTVNYWFNAEDAWIDVHQGQPIWPVLYFGLYATIYYVSVWLWTYFHHRQGLWRSGPFWLRSGVALVSYSVYSGFYGHVELSRTLFGGEVFVFLYYCLRNLQSILTIVLPLYVFYRLVDHPSRPLAFYGMTPKRKGLMLYAVLLAFMIPLITLASFQPDFLASYPTYHPTNASAFFGVPEWVTALIYELCYGWDFVPTELLFRGFLVIGMSAAFRGPVLPMVVWY

Secondary structure (DSSP, 8-state):
-HHHHHHHHHHHHHH--HHHHHHHHHHHHHHHHHHHHH-HIIIIIGGGTTSTTHHHHHHHHHHHHHHHHHHHHHHHTT-GGGGG-HHHHHHHHHHHHHHHHHHT--HHHHHHHHHH-TTTHHHHHHHHHHHTHIIIIIHHHHHHIIIIITTT----GGG-S--HHHHHHHHHHHHHHHHHHHHHTT-HHHHHHS-PPPP-THHHHHT--HHHHHHHHHHHHHHTHHHHHIIIIIIIIIIHTTT-S--HHHHHHH-

pLDDT: mean 83.18, std 9.46, range [58.44, 95.56]

Foldseek 3Di:
DVVVVVVVVVCCVVFDDPQLVVVLVVLLVVLVCCCVVVVCCVPPQCVCAPHPCNLVVQLVVLCCLQVVNVVSSCVVVVPPVLVVDPLNCVLVVLLSSLVSCLVRPPVQQVVLCPPDHDQCSVLSSLLSNLVCLCVSFVVSLVVCCVPPVCVVDVDPSLPPPDDVVVVVVVVVVVVVVVVVVVVLVPPPVSVVPDDADDDGCVCVVVVHDPVVSRVSSVVSVVSNVVRLCCSLRRRVQRVCVVVPHHPNPSSVSSD

Radius of gyration: 20.58 Å; chains: 1; bounding box: 52×44×55 Å